Protein AF-A0A345ZL17-F1 (afdb_monomer)

Solvent-accessible surface area (backbone atoms only — not comparable to full-atom values): 11620 Å² total; per-residue (Å²): 133,81,60,70,70,57,52,54,48,24,26,52,38,23,36,53,15,40,52,52,26,30,44,26,15,42,58,48,10,25,41,49,34,26,49,74,65,81,28,48,84,75,40,81,51,83,78,49,74,39,49,78,53,89,52,51,64,31,40,45,16,22,49,51,20,12,45,52,48,17,53,52,28,47,53,41,53,76,67,66,56,90,55,85,40,43,46,46,27,21,39,42,10,30,20,24,40,16,30,38,30,34,45,10,49,74,70,69,40,67,46,58,23,46,50,30,67,73,40,60,80,90,43,28,64,56,46,28,53,47,29,36,52,51,11,54,52,44,34,56,47,40,35,58,64,38,31,85,70,54,76,59,69,67,43,43,44,40,10,52,50,39,30,41,50,49,52,50,52,56,44,55,76,68,71,56,56,72,65,58,45,47,49,43,43,45,50,58,38,55,29,32,48,54,63,70,47,18,68,57,50,59,50,36,75,74,65,80,56,81,66,64,66,54,56,52,46,49,52,48,46,50,54,46,56,68,61,60,73,76,120

Secondary structure (DSSP, 8-state):
---HHHHHHHHHHHHHHHHHHHIIIIIIIIHHHHHHTT--EEEE-SS-EEESS--HHHHTHHHHHHHHHHHHHHHHHHTT---THHHHHHHHHHHHHHHHHHHHHHHS-SHHHHHHHTS-HHHHHHHHHHHHHHHHHHHHHHHHHHGGG---HHHHHHHHHHHHHHHHHHHHHTT--HHHHHHHHIIIIIGGGHHHHHHHHHHHHHH----HHHHHHHHHHHHHHHHHTT-

Nearest PDB structures (foldseek):
  6u1s-assembly1_A  TM=3.073E-01  e=2.600E+00  synthetic construct
  8v2d-assembly1_y  TM=3.686E-01  e=5.380E+00  synthetic construct
  7b9s-assembly1_S  TM=2.173E-01  e=1.680E+00  Mycobacterium xenopi RIVM700367

Sequence (231 aa):
MLAPDRLARASAVGLCAFAIACVSHEAIGHGLACLASDGAIERLSAVVFQCSRTAWWIDLGGPLGSLACAVIALAMLRRGRSSPLIPFVFAFAALWFAGQLIYSALVDRDDFAFVADAMPPSMQIVVRCAQVIAGALVYRWALRVSAPWMPARRERLLAWATAGIAVAASTLLQGVDAAALRDAVLESSVTSVGLLLSSAARRDAFEGGAPTALYAAVGAALLIALGLGVA

Structure (mmCIF, N/CA/C/O backbone):
data_AF-A0A345ZL17-F1
#
_entry.id   AF-A0A345ZL17-F1
#
loop_
_atom_site.group_PDB
_atom_site.id
_atom_site.type_symbol
_atom_site.label_atom_id
_atom_site.label_alt_id
_atom_site.label_comp_id
_atom_site.label_asym_id
_atom_site.label_entity_id
_atom_site.label_seq_id
_atom_site.pdbx_PDB_ins_code
_atom_site.Cartn_x
_atom_site.Cartn_y
_atom_site.Cartn_z
_atom_site.occupancy
_atom_site.B_iso_or_equiv
_atom_site.auth_seq_id
_atom_site.auth_comp_id
_atom_site.auth_asym_id
_atom_site.auth_atom_id
_atom_site.pdbx_PDB_model_num
ATOM 1 N N . MET A 1 1 ? -7.522 2.930 31.181 1.00 55.97 1 MET A N 1
ATOM 2 C CA . MET A 1 1 ? -6.839 1.728 30.649 1.00 55.97 1 MET A CA 1
ATOM 3 C C . MET A 1 1 ? -7.789 1.080 29.646 1.00 55.97 1 MET A C 1
ATOM 5 O O . MET A 1 1 ? -8.962 0.978 29.978 1.00 55.97 1 MET A O 1
ATOM 9 N N . LEU A 1 2 ? -7.370 0.771 28.412 1.00 61.09 2 LEU A N 1
ATOM 10 C CA . LEU A 1 2 ? -8.245 0.046 27.471 1.00 61.09 2 LEU A CA 1
ATOM 11 C C . LEU A 1 2 ? -8.311 -1.423 27.906 1.00 61.09 2 LEU A C 1
ATOM 13 O O . LEU A 1 2 ? -7.298 -1.955 28.355 1.00 61.09 2 LEU A O 1
ATOM 17 N N . ALA A 1 3 ? -9.479 -2.054 27.786 1.00 77.19 3 ALA A N 1
ATOM 18 C CA . ALA A 1 3 ? -9.626 -3.477 28.078 1.00 77.19 3 ALA A CA 1
ATOM 19 C C . ALA A 1 3 ? -8.709 -4.300 27.138 1.00 77.19 3 ALA A C 1
ATOM 21 O O . ALA A 1 3 ? -8.674 -3.986 25.940 1.00 77.19 3 ALA A O 1
ATOM 22 N N . PRO A 1 4 ? -7.953 -5.298 27.637 1.00 76.56 4 PRO A N 1
ATOM 23 C CA . PRO A 1 4 ? -7.003 -6.096 26.843 1.00 76.56 4 PRO A CA 1
ATOM 24 C C . PRO A 1 4 ? -7.593 -6.657 25.538 1.00 76.56 4 PRO A C 1
ATOM 26 O O . PRO A 1 4 ? -6.970 -6.631 24.478 1.00 76.56 4 PRO A O 1
ATOM 29 N N . ASP A 1 5 ? -8.851 -7.063 25.600 1.00 87.62 5 ASP A N 1
ATOM 30 C CA . ASP A 1 5 ? -9.697 -7.580 24.530 1.00 87.62 5 ASP A CA 1
ATOM 31 C C . ASP A 1 5 ? -9.923 -6.581 23.378 1.00 87.62 5 ASP A C 1
ATOM 33 O O . ASP A 1 5 ? -10.030 -6.990 22.218 1.00 87.62 5 ASP A O 1
ATOM 37 N N . ARG A 1 6 ? -9.906 -5.265 23.637 1.00 87.44 6 ARG A N 1
ATOM 38 C CA . ARG A 1 6 ? -9.948 -4.250 22.565 1.00 87.44 6 ARG A CA 1
ATOM 39 C C . ARG A 1 6 ? -8.624 -4.140 21.818 1.00 87.44 6 ARG A C 1
ATOM 41 O O . ARG A 1 6 ? -8.633 -3.931 20.607 1.00 87.44 6 ARG A O 1
ATOM 48 N N . LEU A 1 7 ? -7.503 -4.273 22.527 1.00 88.31 7 LEU A N 1
ATOM 49 C CA . LEU A 1 7 ? -6.166 -4.174 21.938 1.00 88.31 7 LEU A CA 1
ATOM 50 C C . LEU A 1 7 ? -5.882 -5.392 21.058 1.00 88.31 7 LEU A C 1
ATOM 52 O O . LEU A 1 7 ? -5.524 -5.228 19.895 1.00 88.31 7 LEU A O 1
ATOM 56 N N . ALA A 1 8 ? -6.157 -6.595 21.572 1.00 91.12 8 ALA A N 1
ATOM 57 C CA . ALA A 1 8 ? -6.040 -7.836 20.809 1.00 91.12 8 ALA A CA 1
ATOM 58 C C . ALA A 1 8 ? -6.915 -7.810 19.545 1.00 91.12 8 ALA A C 1
ATOM 60 O O . ALA A 1 8 ? -6.460 -8.169 18.460 1.00 91.12 8 ALA A O 1
ATOM 61 N N . ARG A 1 9 ? -8.152 -7.303 19.657 1.00 93.81 9 ARG A N 1
ATOM 62 C CA . ARG A 1 9 ? -9.043 -7.131 18.504 1.00 93.81 9 ARG A CA 1
ATOM 63 C C . ARG A 1 9 ? -8.473 -6.164 17.468 1.00 93.81 9 ARG A C 1
ATOM 65 O O . ARG A 1 9 ? -8.551 -6.463 16.283 1.00 93.81 9 ARG A O 1
ATOM 72 N N . ALA A 1 10 ? -7.922 -5.025 17.884 1.00 94.06 10 ALA A N 1
ATOM 73 C CA . ALA A 1 10 ? -7.335 -4.052 16.962 1.00 94.06 10 ALA A CA 1
ATOM 74 C C . ALA A 1 10 ? -6.134 -4.636 16.203 1.00 94.06 10 ALA A C 1
ATOM 76 O O . ALA A 1 10 ? -6.053 -4.478 14.987 1.00 94.06 10 ALA A O 1
ATOM 77 N N . SER A 1 11 ? -5.254 -5.362 16.897 1.00 94.38 11 SER A N 1
ATOM 78 C CA . SER A 1 11 ? -4.136 -6.079 16.277 1.00 94.38 11 SER A CA 1
ATOM 79 C C . SER A 1 11 ? -4.611 -7.136 15.281 1.00 94.38 11 SER A C 1
ATOM 81 O O . SER A 1 11 ? -4.157 -7.135 14.141 1.00 94.38 11 SER A O 1
ATOM 83 N N . ALA A 1 12 ? -5.570 -7.987 15.665 1.00 95.38 12 ALA A N 1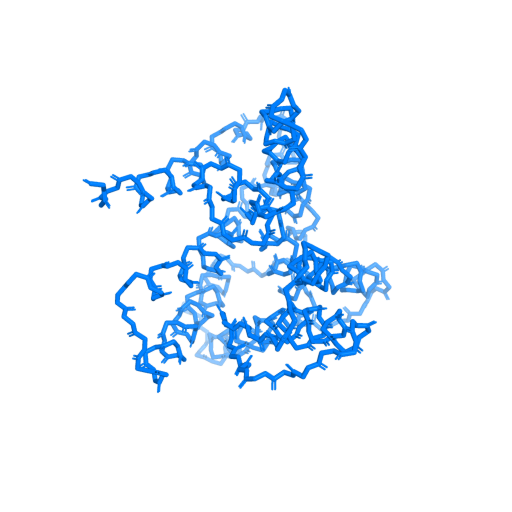
ATOM 84 C CA . ALA A 1 12 ? -6.113 -9.020 14.782 1.00 95.38 12 ALA A CA 1
ATOM 85 C C . ALA A 1 12 ? -6.791 -8.420 13.541 1.00 95.38 12 ALA A C 1
ATOM 87 O O . ALA A 1 12 ? -6.560 -8.867 12.422 1.00 95.38 12 ALA A O 1
ATOM 88 N N . VAL A 1 13 ? -7.593 -7.367 13.722 1.00 96.19 13 VAL A N 1
ATOM 89 C CA . VAL A 1 13 ? -8.241 -6.657 12.614 1.00 96.19 13 VAL A CA 1
ATOM 90 C C . VAL A 1 13 ? -7.209 -6.008 11.692 1.00 96.19 13 VAL A C 1
ATOM 92 O O . VAL A 1 13 ? -7.354 -6.107 10.478 1.00 96.19 13 VAL A O 1
ATOM 95 N N . GLY A 1 14 ? -6.174 -5.372 12.248 1.00 95.19 14 GLY A N 1
ATOM 96 C CA . GLY A 1 14 ? -5.088 -4.779 11.471 1.00 95.19 14 GLY A CA 1
ATOM 97 C C . GLY A 1 14 ? -4.342 -5.813 10.636 1.00 95.19 14 GLY A C 1
ATOM 98 O O . GLY A 1 14 ? -4.183 -5.616 9.436 1.00 95.19 14 GLY A O 1
ATOM 99 N N . LEU A 1 15 ? -3.976 -6.941 11.251 1.00 95.81 15 LEU A N 1
ATOM 100 C CA . LEU A 1 15 ? -3.321 -8.058 10.575 1.00 95.81 15 LEU A CA 1
ATOM 101 C C . LEU A 1 15 ? -4.178 -8.613 9.433 1.00 95.81 15 LEU A C 1
ATOM 103 O O . LEU A 1 15 ? -3.699 -8.724 8.310 1.00 95.81 15 LEU A O 1
ATOM 107 N N . CYS A 1 16 ? -5.453 -8.917 9.694 1.00 97.25 16 CYS A N 1
ATOM 108 C CA . CYS A 1 16 ? -6.357 -9.430 8.665 1.00 97.25 16 CYS A CA 1
ATOM 109 C C . CYS A 1 16 ? -6.570 -8.418 7.533 1.00 97.25 16 CYS A C 1
ATOM 111 O O . CYS A 1 16 ? -6.595 -8.798 6.367 1.00 97.25 16 CYS A O 1
ATOM 113 N N . ALA A 1 17 ? -6.729 -7.133 7.860 1.00 97.19 17 ALA A N 1
ATOM 114 C CA . ALA A 1 17 ? -6.923 -6.093 6.858 1.00 97.19 17 ALA A CA 1
ATOM 115 C C . ALA A 1 17 ? -5.700 -5.938 5.953 1.00 97.19 17 ALA A C 1
ATOM 117 O O . ALA A 1 17 ? -5.847 -5.828 4.738 1.00 97.19 17 ALA A O 1
ATOM 118 N N . PHE A 1 18 ? -4.509 -5.958 6.549 1.00 95.12 18 PHE A N 1
ATOM 119 C CA . PHE A 1 18 ? -3.256 -5.901 5.817 1.00 95.12 18 PHE A CA 1
ATOM 120 C C . PHE A 1 18 ? -3.042 -7.151 4.957 1.00 95.12 18 PHE A C 1
ATOM 122 O O . PHE A 1 18 ? -2.748 -7.024 3.777 1.00 95.12 18 PHE A O 1
ATOM 129 N N . ALA A 1 19 ? -3.302 -8.349 5.492 1.00 95.75 19 ALA A N 1
ATOM 130 C CA . ALA A 1 19 ? -3.226 -9.590 4.723 1.00 95.75 19 ALA A CA 1
ATOM 131 C C . ALA A 1 19 ? -4.170 -9.580 3.508 1.00 95.75 19 ALA A C 1
ATOM 133 O O . ALA A 1 19 ? -3.781 -10.006 2.426 1.00 95.75 19 ALA A O 1
ATOM 134 N N . ILE A 1 20 ? -5.391 -9.049 3.654 1.00 97.56 20 ILE A N 1
ATOM 135 C CA . ILE A 1 20 ? -6.318 -8.864 2.526 1.00 97.56 20 ILE A CA 1
ATOM 136 C C . ILE A 1 20 ? -5.736 -7.894 1.492 1.00 97.56 20 ILE A C 1
ATOM 138 O O . ILE A 1 20 ? -5.855 -8.156 0.296 1.00 97.56 20 ILE A O 1
ATOM 142 N N . ALA A 1 21 ? -5.112 -6.795 1.926 1.00 96.25 21 ALA A N 1
ATOM 143 C CA . ALA A 1 21 ? -4.454 -5.855 1.021 1.00 96.25 21 ALA A CA 1
ATOM 144 C C . ALA A 1 21 ? -3.287 -6.521 0.267 1.00 96.25 21 ALA A C 1
ATOM 146 O O . ALA A 1 21 ? -3.284 -6.468 -0.958 1.00 96.25 21 ALA A O 1
ATOM 147 N N . CYS A 1 22 ? -2.392 -7.242 0.957 1.00 94.88 22 CYS A N 1
ATOM 148 C CA . CYS A 1 22 ? -1.310 -8.020 0.335 1.00 94.88 22 CYS A CA 1
ATOM 149 C C . CYS A 1 22 ? -1.844 -9.038 -0.674 1.00 94.88 22 CYS A C 1
ATOM 151 O O . CYS A 1 22 ? -1.387 -9.076 -1.805 1.00 94.88 22 CYS A O 1
ATOM 153 N N . VAL A 1 23 ? -2.844 -9.845 -0.303 1.00 96.44 23 VAL A N 1
ATOM 154 C CA . VAL A 1 23 ? -3.446 -10.825 -1.224 1.00 96.44 23 VAL A CA 1
ATOM 155 C C . VAL A 1 23 ? -4.046 -10.128 -2.443 1.00 96.44 23 VAL A C 1
ATOM 157 O O . VAL A 1 23 ? -3.925 -10.629 -3.557 1.00 96.44 23 VAL A O 1
ATOM 160 N N . SER A 1 24 ? -4.676 -8.969 -2.251 1.00 98.06 24 SER A N 1
ATOM 161 C CA . SER A 1 24 ? -5.246 -8.197 -3.357 1.00 98.06 24 SER A CA 1
ATOM 162 C C . SER A 1 24 ? -4.171 -7.660 -4.300 1.00 98.06 24 SER A C 1
ATOM 164 O O . SER A 1 24 ? -4.391 -7.653 -5.505 1.00 98.06 24 SER A O 1
ATOM 166 N N . HIS A 1 25 ? -3.031 -7.238 -3.760 1.00 96.88 25 HIS A N 1
ATOM 167 C CA . HIS A 1 25 ? -1.897 -6.718 -4.514 1.00 96.88 25 HIS A CA 1
ATOM 168 C C . HIS A 1 25 ? -1.122 -7.851 -5.206 1.00 96.88 25 HIS A C 1
ATOM 170 O O . HIS A 1 25 ? -1.169 -8.011 -6.421 1.00 96.88 25 HIS A O 1
ATOM 176 N N . GLU A 1 26 ? -0.514 -8.723 -4.414 1.00 95.62 26 GLU A N 1
ATOM 177 C CA . GLU A 1 26 ? 0.421 -9.753 -4.858 1.00 95.62 26 GLU A CA 1
ATOM 178 C C . GLU A 1 26 ? -0.289 -10.881 -5.613 1.00 95.62 26 GLU A C 1
ATOM 180 O O . GLU A 1 26 ? -0.032 -11.160 -6.785 1.00 95.62 26 GLU A O 1
ATOM 185 N N . ALA A 1 27 ? -1.231 -11.544 -4.941 1.00 95.88 27 ALA A N 1
ATOM 186 C CA . ALA A 1 27 ? -1.822 -12.775 -5.454 1.00 95.88 27 ALA A CA 1
ATOM 187 C C . ALA A 1 27 ? -2.901 -12.510 -6.509 1.00 95.88 27 ALA A C 1
ATOM 189 O O . ALA A 1 27 ? -2.992 -13.236 -7.495 1.00 95.88 27 ALA A O 1
ATOM 190 N N . ILE A 1 28 ? -3.741 -11.494 -6.299 1.00 97.75 28 ILE A N 1
ATOM 191 C CA . ILE A 1 28 ? -4.820 -11.155 -7.230 1.00 97.75 28 ILE A CA 1
ATOM 192 C C . ILE A 1 28 ? -4.300 -10.207 -8.307 1.00 97.75 28 ILE A C 1
ATOM 194 O O . ILE A 1 28 ? -4.467 -10.501 -9.482 1.00 97.75 28 ILE A O 1
ATOM 198 N N . GLY A 1 29 ? -3.673 -9.092 -7.936 1.00 97.94 29 GLY A N 1
ATOM 199 C CA . GLY A 1 29 ? -3.190 -8.090 -8.879 1.00 97.94 29 GLY A CA 1
ATOM 200 C C . GLY A 1 29 ? -2.131 -8.641 -9.830 1.00 97.94 29 GLY A C 1
ATOM 201 O O . GLY A 1 29 ? -2.420 -8.899 -11.003 1.00 97.94 29 GLY A O 1
ATOM 202 N N . HIS A 1 30 ? -0.914 -8.856 -9.327 1.00 97.44 30 HIS A N 1
ATOM 203 C CA . HIS A 1 30 ? 0.164 -9.398 -10.154 1.00 97.44 30 HIS A CA 1
ATOM 204 C C . HIS A 1 30 ? -0.126 -10.821 -10.627 1.00 97.44 30 HIS A C 1
ATOM 206 O O . HIS A 1 30 ? 0.110 -11.139 -11.791 1.00 97.44 30 HIS A O 1
ATOM 212 N N . GLY A 1 31 ? -0.677 -11.675 -9.757 1.00 97.62 31 GLY A N 1
ATOM 213 C CA . GLY A 1 31 ? -0.986 -13.062 -10.107 1.00 97.62 31 GLY A CA 1
ATOM 214 C C . GLY A 1 31 ? -1.939 -13.188 -11.294 1.00 97.62 31 GLY A C 1
ATOM 215 O O . GLY A 1 31 ? -1.633 -13.921 -12.235 1.00 97.62 31 GLY A O 1
ATOM 216 N N . LEU A 1 32 ? -3.052 -12.441 -11.321 1.00 98.00 32 LEU A N 1
ATOM 217 C CA . LEU A 1 32 ? -3.950 -12.466 -12.481 1.00 98.00 32 LEU A CA 1
ATOM 218 C C . LEU A 1 32 ? -3.297 -11.860 -13.724 1.00 98.00 32 LEU A C 1
ATOM 220 O O . LEU A 1 32 ? -3.521 -12.370 -14.819 1.00 98.00 32 LEU A O 1
ATOM 224 N N . ALA A 1 33 ? -2.481 -10.814 -13.576 1.00 97.94 33 ALA A N 1
ATOM 225 C CA . ALA A 1 33 ? -1.795 -10.207 -14.710 1.00 97.94 33 ALA A CA 1
ATOM 226 C C . ALA A 1 33 ? -0.744 -11.153 -15.329 1.00 97.94 33 ALA A C 1
ATOM 228 O O . ALA A 1 33 ? -0.706 -11.343 -16.544 1.00 97.94 33 ALA A O 1
ATOM 229 N N . CYS A 1 34 ? 0.049 -11.830 -14.499 1.00 98.31 34 CYS A N 1
ATOM 230 C CA . CYS A 1 34 ? 0.994 -12.861 -14.924 1.00 98.31 34 CYS A CA 1
ATOM 231 C C . CYS A 1 34 ? 0.291 -14.010 -15.659 1.00 98.31 34 CYS A C 1
ATOM 233 O O . CYS A 1 34 ? 0.696 -14.373 -16.762 1.00 98.31 34 CYS A O 1
ATOM 235 N N . LEU A 1 35 ? -0.803 -14.541 -15.101 1.00 98.06 35 LEU 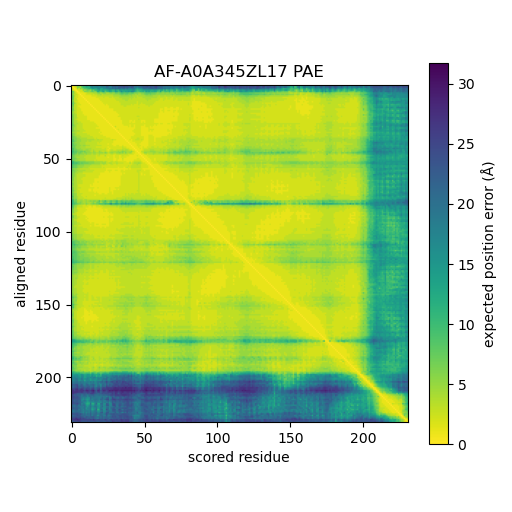A N 1
ATOM 236 C CA . LEU A 1 35 ? -1.570 -15.617 -15.740 1.00 98.06 35 LEU A CA 1
ATOM 237 C C . LEU A 1 35 ? -2.209 -15.164 -17.060 1.00 98.06 35 LEU A C 1
ATOM 239 O O . LEU A 1 35 ? -2.208 -15.915 -18.030 1.00 98.06 35 LEU A O 1
ATOM 243 N N . ALA A 1 36 ? -2.698 -13.923 -17.130 1.00 97.88 36 ALA A N 1
ATOM 244 C CA . ALA A 1 36 ? -3.207 -13.333 -18.368 1.00 97.88 36 ALA A CA 1
ATOM 245 C C . ALA A 1 36 ? -2.110 -13.094 -19.426 1.00 97.88 36 ALA A C 1
ATOM 247 O O . ALA A 1 36 ? -2.431 -12.859 -20.588 1.00 97.88 36 ALA A O 1
ATOM 248 N N . SER A 1 37 ? -0.833 -13.141 -19.031 1.00 97.25 37 SER A N 1
ATOM 249 C CA . SER A 1 37 ? 0.340 -13.027 -19.913 1.00 97.25 37 SER A CA 1
ATOM 250 C C . SER A 1 37 ? 0.863 -14.382 -20.401 1.00 97.25 37 SER A C 1
ATOM 252 O O . SER A 1 37 ? 1.986 -14.446 -20.907 1.00 97.25 37 SER A O 1
ATOM 254 N N . ASP A 1 38 ? 0.131 -15.474 -20.151 1.00 97.81 38 ASP A N 1
ATOM 255 C CA . ASP A 1 38 ? 0.628 -16.849 -20.290 1.00 97.81 38 ASP A CA 1
ATOM 256 C C . ASP A 1 38 ? 1.934 -17.088 -19.497 1.00 97.81 38 ASP A C 1
ATOM 258 O O . ASP A 1 38 ? 2.840 -17.812 -19.926 1.00 97.81 38 ASP A O 1
ATOM 262 N N . GLY A 1 39 ? 2.067 -16.417 -18.349 1.00 97.56 39 GLY A N 1
ATOM 263 C CA . GLY A 1 39 ? 3.156 -16.599 -17.396 1.00 97.56 39 GLY A CA 1
ATOM 264 C C . GLY A 1 39 ? 2.814 -17.603 -16.295 1.00 97.56 39 GLY A C 1
ATOM 265 O O . GLY A 1 39 ? 1.656 -17.956 -16.074 1.00 97.56 39 GLY A O 1
ATOM 266 N N . ALA A 1 40 ? 3.840 -18.046 -15.574 1.00 97.88 40 ALA A N 1
ATOM 267 C CA . ALA A 1 40 ? 3.719 -18.857 -14.370 1.00 97.88 40 ALA A CA 1
ATOM 268 C C . ALA A 1 40 ? 4.188 -18.055 -13.149 1.00 97.88 40 ALA A C 1
ATOM 270 O O . ALA A 1 40 ? 5.189 -17.343 -13.218 1.00 97.88 40 ALA A O 1
ATOM 271 N N . ILE A 1 41 ? 3.470 -18.184 -12.031 1.00 97.56 41 ILE A N 1
ATOM 272 C CA . ILE A 1 41 ? 3.873 -17.588 -10.752 1.00 97.56 41 ILE A CA 1
ATOM 273 C C . ILE A 1 41 ? 5.012 -18.438 -10.184 1.00 97.56 41 ILE A C 1
ATOM 275 O O . ILE A 1 41 ? 4.794 -19.575 -9.767 1.00 97.56 41 ILE A O 1
ATOM 279 N N . GLU A 1 42 ? 6.222 -17.891 -10.178 1.00 96.38 42 GLU A N 1
ATOM 280 C CA . GLU A 1 42 ? 7.430 -18.567 -9.690 1.00 96.38 42 GLU A CA 1
ATOM 281 C C . GLU A 1 42 ? 7.643 -18.320 -8.197 1.00 96.38 42 GLU A C 1
ATOM 283 O O . GLU A 1 42 ? 8.102 -19.198 -7.463 1.00 96.38 42 GLU A O 1
ATOM 288 N N . ARG A 1 43 ? 7.262 -17.127 -7.728 1.00 92.69 43 ARG A N 1
ATOM 289 C CA . ARG A 1 43 ? 7.351 -16.742 -6.323 1.00 92.69 43 ARG A CA 1
ATOM 290 C C . ARG A 1 43 ? 6.171 -15.866 -5.937 1.00 92.69 43 ARG A C 1
ATOM 292 O O . ARG A 1 43 ? 5.820 -14.938 -6.657 1.00 92.69 43 ARG A O 1
ATOM 299 N N . LEU A 1 44 ? 5.601 -16.149 -4.769 1.00 91.94 44 LEU A N 1
ATOM 300 C CA . LEU A 1 44 ? 4.537 -15.356 -4.167 1.00 91.94 44 LEU A CA 1
ATOM 301 C C . LEU A 1 44 ? 4.791 -15.214 -2.667 1.00 91.94 44 LEU A C 1
ATOM 303 O O . LEU A 1 44 ? 4.986 -16.200 -1.953 1.00 91.94 44 LEU A O 1
ATOM 307 N N . SER A 1 45 ? 4.779 -13.978 -2.187 1.00 87.00 45 SER A N 1
ATOM 308 C CA . SER A 1 45 ? 4.912 -13.638 -0.775 1.00 87.00 45 SER A CA 1
ATOM 309 C C . SER A 1 45 ? 4.030 -12.445 -0.415 1.00 87.00 45 SER A C 1
ATOM 311 O O . SER A 1 45 ? 3.170 -12.058 -1.196 1.00 87.00 45 SER A O 1
ATOM 313 N N . ALA A 1 46 ? 4.221 -11.877 0.776 1.00 81.75 46 ALA A N 1
ATOM 314 C CA . ALA A 1 46 ? 3.514 -10.669 1.181 1.00 81.75 46 ALA A CA 1
ATOM 315 C C . ALA A 1 46 ? 4.000 -9.388 0.471 1.00 81.75 46 ALA A C 1
ATOM 317 O O . ALA A 1 46 ? 3.282 -8.394 0.555 1.00 81.75 46 ALA A O 1
ATOM 318 N N . VAL A 1 47 ? 5.204 -9.407 -0.126 1.00 78.31 47 VAL A N 1
ATOM 319 C CA . VAL A 1 47 ? 5.927 -8.223 -0.663 1.00 78.31 47 VAL A CA 1
ATOM 320 C C . VAL A 1 47 ? 6.857 -8.539 -1.846 1.00 78.31 47 VAL A C 1
ATOM 322 O O . VAL A 1 47 ? 7.747 -7.773 -2.183 1.00 78.31 47 VAL A O 1
ATOM 325 N N . VAL A 1 48 ? 6.771 -9.747 -2.393 1.00 84.81 48 VAL A N 1
ATOM 326 C CA . VAL A 1 48 ? 7.620 -10.223 -3.492 1.00 84.81 48 VAL A CA 1
ATOM 327 C C . VAL A 1 48 ? 6.757 -11.115 -4.348 1.00 84.81 48 VAL A C 1
ATOM 329 O O . VAL A 1 48 ? 6.309 -12.175 -3.885 1.00 84.81 48 VAL A O 1
ATOM 332 N N . PHE A 1 49 ? 6.632 -10.716 -5.600 1.00 92.69 49 PHE A N 1
ATOM 333 C CA . PHE A 1 49 ? 6.031 -11.484 -6.665 1.00 92.69 49 PHE A CA 1
ATOM 334 C C . PHE A 1 49 ? 7.051 -11.700 -7.780 1.00 92.69 49 PHE A C 1
ATOM 336 O O . PHE A 1 49 ? 7.801 -10.795 -8.138 1.00 92.69 49 PHE A O 1
ATOM 343 N N . GLN A 1 50 ? 7.107 -12.915 -8.325 1.00 94.12 50 GLN A N 1
ATOM 344 C CA . GLN A 1 50 ? 7.908 -13.215 -9.512 1.00 94.12 50 GLN A CA 1
ATOM 345 C C . GLN A 1 50 ? 7.073 -14.011 -10.507 1.00 94.12 50 GLN A C 1
ATOM 347 O O . GLN A 1 50 ? 6.478 -15.036 -10.161 1.00 94.12 50 GLN A O 1
ATOM 352 N N . CYS A 1 51 ? 7.062 -13.531 -11.747 1.00 96.94 51 CYS A N 1
ATOM 353 C CA . CYS A 1 51 ? 6.432 -14.179 -12.886 1.00 96.94 51 CYS A CA 1
ATOM 354 C C . CYS A 1 51 ? 7.505 -14.658 -13.863 1.00 96.94 51 CYS A C 1
ATOM 356 O O . CYS A 1 51 ? 8.483 -13.953 -14.106 1.00 96.94 51 CYS A O 1
ATOM 358 N N . SER A 1 52 ? 7.268 -15.794 -14.516 1.00 97.62 52 SER A N 1
ATOM 359 C CA . SER A 1 52 ? 8.130 -16.314 -15.588 1.00 97.62 52 SER A CA 1
ATOM 360 C C . SER A 1 52 ? 8.160 -15.427 -16.848 1.00 97.62 52 SER A C 1
ATOM 362 O O . SER A 1 52 ? 8.866 -15.716 -17.817 1.00 97.62 52 SER A O 1
ATOM 364 N N . ARG A 1 53 ? 7.328 -14.380 -16.887 1.00 95.25 53 ARG A N 1
ATOM 365 C CA . ARG A 1 53 ? 7.235 -13.373 -17.945 1.00 95.25 53 ARG A CA 1
ATOM 366 C C . ARG A 1 53 ? 7.441 -11.993 -17.342 1.00 95.25 53 ARG A C 1
ATOM 368 O O . ARG A 1 53 ? 6.968 -11.718 -16.245 1.00 95.25 53 ARG A O 1
ATOM 375 N N . THR A 1 54 ? 8.082 -11.118 -18.105 1.00 92.12 54 THR A N 1
ATOM 376 C CA . THR A 1 54 ? 8.270 -9.715 -17.742 1.00 92.12 54 THR A CA 1
ATOM 377 C C . THR A 1 54 ? 7.457 -8.832 -18.677 1.00 92.12 54 THR A C 1
ATOM 379 O O . THR A 1 54 ? 7.561 -8.926 -19.902 1.00 92.12 54 THR A O 1
ATOM 382 N N . ALA A 1 55 ? 6.613 -7.983 -18.101 1.00 92.12 55 ALA A N 1
ATOM 383 C CA . ALA A 1 55 ? 5.903 -6.942 -18.823 1.00 92.12 55 ALA A CA 1
ATOM 384 C C . ALA A 1 55 ? 5.432 -5.875 -17.833 1.00 92.12 55 ALA A C 1
ATOM 386 O O . ALA A 1 55 ? 4.872 -6.216 -16.797 1.00 92.12 55 ALA A O 1
ATOM 387 N N . TRP A 1 56 ? 5.562 -4.600 -18.204 1.00 92.25 56 TRP A N 1
ATOM 388 C CA . TRP A 1 56 ? 5.202 -3.453 -17.353 1.00 92.25 56 TRP A CA 1
ATOM 389 C C . TRP A 1 56 ? 3.756 -3.490 -16.830 1.00 92.25 56 TRP A C 1
ATOM 391 O O . TRP A 1 56 ? 3.424 -2.879 -15.818 1.00 92.25 56 TRP A O 1
ATOM 401 N N . TRP A 1 57 ? 2.856 -4.180 -17.534 1.00 94.50 57 TRP A N 1
ATOM 402 C CA . TRP A 1 57 ? 1.461 -4.307 -17.126 1.00 94.50 57 TRP A CA 1
ATOM 403 C C . TRP A 1 57 ? 1.234 -5.428 -16.098 1.00 94.50 57 TRP A C 1
ATOM 405 O O . TRP A 1 57 ? 0.231 -5.380 -15.387 1.00 94.50 57 TRP A O 1
ATOM 415 N N . ILE A 1 58 ? 2.153 -6.400 -15.988 1.00 96.06 58 ILE A N 1
ATOM 416 C CA . ILE A 1 58 ? 2.192 -7.359 -14.872 1.00 96.06 58 ILE A CA 1
ATOM 417 C C . ILE A 1 58 ? 2.532 -6.606 -13.591 1.00 96.06 58 ILE A C 1
ATOM 419 O O . ILE A 1 58 ? 1.836 -6.781 -12.592 1.00 96.06 58 ILE A O 1
ATOM 423 N N . ASP A 1 59 ? 3.521 -5.712 -13.654 1.00 94.31 59 ASP A N 1
ATOM 424 C CA . ASP A 1 59 ? 3.913 -4.844 -12.538 1.00 94.31 59 ASP A CA 1
ATOM 425 C C . ASP A 1 59 ? 2.752 -3.911 -12.153 1.00 94.31 59 ASP A C 1
ATOM 427 O O . ASP A 1 59 ? 2.382 -3.791 -10.993 1.00 94.31 59 ASP A O 1
ATOM 431 N N . LEU A 1 60 ? 2.027 -3.360 -13.132 1.00 95.44 60 LEU A N 1
ATOM 432 C CA . LEU A 1 60 ? 0.810 -2.582 -12.861 1.00 95.44 60 LEU A CA 1
ATOM 433 C C . LEU A 1 60 ? -0.329 -3.406 -12.214 1.00 95.44 60 LEU A C 1
ATOM 435 O O . LEU A 1 60 ? -1.252 -2.834 -11.623 1.00 95.44 60 LEU A O 1
ATOM 439 N N . GLY A 1 61 ? -0.282 -4.737 -12.307 1.00 97.00 61 GLY A N 1
ATOM 440 C CA . GLY A 1 61 ? -1.276 -5.638 -11.733 1.00 97.00 61 GLY A CA 1
ATOM 441 C C . GLY A 1 61 ? -1.451 -5.437 -10.229 1.00 97.00 61 GLY A C 1
ATOM 442 O O . GLY A 1 61 ? -2.587 -5.282 -9.768 1.00 97.00 61 GLY A O 1
ATOM 443 N N . GLY A 1 62 ? -0.353 -5.374 -9.473 1.00 96.19 62 GLY A N 1
ATOM 444 C CA . GLY A 1 62 ? -0.363 -5.190 -8.022 1.00 96.19 62 GLY A CA 1
ATOM 445 C C . GLY A 1 62 ? -1.123 -3.940 -7.582 1.00 96.19 62 GLY A C 1
ATOM 446 O O . GLY A 1 62 ? -2.137 -4.041 -6.869 1.00 96.19 62 GLY A O 1
ATOM 447 N N . PRO A 1 63 ? -0.725 -2.743 -8.043 1.00 95.81 63 PRO A N 1
ATOM 448 C CA . PRO A 1 63 ? -1.392 -1.504 -7.684 1.00 95.81 63 PRO A CA 1
ATOM 449 C C . PRO A 1 63 ? -2.872 -1.487 -8.077 1.00 95.81 63 PRO A C 1
ATOM 451 O O . PRO A 1 63 ? -3.713 -1.006 -7.310 1.00 95.81 63 PRO A O 1
ATOM 454 N N . LEU A 1 64 ? -3.229 -2.047 -9.239 1.00 97.19 64 LEU A N 1
ATOM 455 C CA . LEU A 1 64 ? -4.629 -2.158 -9.659 1.00 97.19 64 LEU A CA 1
ATOM 456 C C . LEU A 1 64 ? -5.434 -3.098 -8.753 1.00 97.19 64 LEU A C 1
ATOM 458 O O . LEU A 1 64 ? -6.590 -2.795 -8.442 1.00 97.19 64 LEU A O 1
ATOM 462 N N . GLY A 1 65 ? -4.829 -4.186 -8.274 1.00 98.06 65 GLY A N 1
ATOM 463 C CA . GLY A 1 65 ? -5.415 -5.076 -7.273 1.00 98.06 65 GLY A CA 1
ATOM 464 C C . GLY A 1 65 ? -5.706 -4.359 -5.950 1.00 98.06 65 GLY A C 1
ATOM 465 O O . GLY A 1 65 ? -6.825 -4.433 -5.425 1.00 98.06 65 GLY A O 1
ATOM 466 N N . SER A 1 66 ? -4.749 -3.568 -5.456 1.00 97.19 66 SER A N 1
ATOM 467 C CA . SER A 1 66 ? -4.936 -2.699 -4.283 1.00 97.19 66 SER A CA 1
ATOM 468 C C . SER A 1 66 ? -6.052 -1.671 -4.496 1.00 97.19 66 SER A C 1
ATOM 470 O O . SER A 1 66 ? -6.935 -1.518 -3.646 1.00 97.19 66 SER A O 1
ATOM 472 N N . LEU A 1 67 ? -6.079 -0.996 -5.648 1.00 98.00 67 LEU A N 1
ATOM 473 C CA . LEU A 1 67 ? -7.116 -0.016 -5.968 1.00 98.00 67 LEU A CA 1
ATOM 474 C C . LEU A 1 67 ? -8.512 -0.657 -6.028 1.00 98.00 67 LEU A C 1
ATOM 476 O O . LEU A 1 67 ? -9.463 -0.119 -5.454 1.00 98.00 67 LEU A O 1
ATOM 480 N N . ALA A 1 68 ? -8.645 -1.820 -6.669 1.00 98.44 68 ALA A N 1
ATOM 481 C CA . ALA A 1 68 ? -9.902 -2.560 -6.731 1.00 98.44 68 ALA A CA 1
ATOM 482 C C . ALA A 1 68 ? -10.391 -2.955 -5.328 1.00 98.44 68 ALA A C 1
ATOM 484 O O . ALA A 1 68 ? -11.560 -2.739 -4.991 1.00 98.44 68 ALA A O 1
ATOM 485 N N . CYS A 1 69 ? -9.488 -3.449 -4.476 1.00 98.56 69 CYS A N 1
ATOM 486 C CA . CYS A 1 69 ? -9.786 -3.780 -3.084 1.00 98.56 69 CYS A CA 1
ATOM 487 C C . CYS A 1 69 ? -10.280 -2.556 -2.294 1.00 98.56 69 CYS A C 1
ATOM 489 O O . CYS A 1 69 ? -11.313 -2.622 -1.618 1.00 98.56 69 CYS A O 1
ATOM 491 N N . ALA A 1 70 ? -9.620 -1.405 -2.452 1.00 98.31 70 ALA A N 1
ATOM 492 C CA . ALA A 1 70 ? -10.056 -0.152 -1.846 1.00 98.31 70 ALA A CA 1
ATOM 493 C C . ALA A 1 70 ? -11.459 0.266 -2.323 1.00 98.31 70 ALA A C 1
ATOM 495 O O . ALA A 1 70 ? -12.310 0.628 -1.507 1.00 98.31 70 ALA A O 1
ATOM 496 N N . VAL A 1 71 ? -11.748 0.182 -3.625 1.00 98.50 71 VAL A N 1
ATOM 497 C CA . VAL A 1 71 ? -13.072 0.523 -4.176 1.00 98.50 71 VAL A CA 1
ATOM 498 C C . VAL A 1 71 ? -14.162 -0.395 -3.616 1.00 98.50 71 VAL A C 1
ATOM 500 O O . VAL A 1 71 ? -15.221 0.092 -3.206 1.00 98.50 71 VAL A O 1
ATOM 503 N N . ILE A 1 72 ? -13.907 -1.704 -3.535 1.00 98.44 72 ILE A N 1
ATOM 504 C CA . ILE A 1 72 ? -14.846 -2.679 -2.963 1.00 98.44 72 ILE A CA 1
ATOM 505 C C . ILE A 1 72 ? -15.097 -2.373 -1.483 1.00 98.44 72 ILE A C 1
ATOM 507 O O . ILE A 1 72 ? -16.254 -2.260 -1.065 1.00 98.44 72 ILE A O 1
ATOM 511 N N . ALA A 1 73 ? -14.039 -2.169 -0.695 1.00 98.19 73 ALA A N 1
ATOM 512 C CA . ALA A 1 73 ? -14.159 -1.840 0.721 1.00 98.19 73 ALA A CA 1
ATOM 513 C C . ALA A 1 73 ? -14.936 -0.530 0.934 1.00 98.19 73 ALA A C 1
ATOM 515 O O . ALA A 1 73 ? -15.843 -0.472 1.768 1.00 98.19 73 ALA A O 1
ATOM 516 N N . LEU A 1 74 ? -14.678 0.501 0.125 1.00 97.62 74 LEU A N 1
ATOM 517 C CA . LEU A 1 74 ? -15.431 1.755 0.162 1.00 97.62 74 LEU A CA 1
ATOM 518 C C . LEU A 1 74 ? -16.914 1.553 -0.172 1.00 97.62 74 LEU A C 1
ATOM 520 O O . LEU A 1 74 ? -17.784 2.113 0.500 1.00 97.62 74 LEU A O 1
ATOM 524 N N . ALA A 1 75 ? -17.225 0.743 -1.186 1.00 98.00 75 ALA A N 1
ATOM 525 C CA . ALA A 1 75 ? -18.603 0.414 -1.532 1.00 98.00 75 ALA A CA 1
ATOM 526 C C . ALA A 1 75 ? -19.317 -0.302 -0.373 1.00 98.00 75 ALA A C 1
ATOM 528 O O . ALA A 1 75 ? -20.487 -0.025 -0.101 1.00 98.00 75 ALA A O 1
ATOM 529 N N . MET A 1 76 ? -18.620 -1.180 0.352 1.00 97.75 76 MET A N 1
ATOM 530 C CA . MET A 1 76 ? -19.161 -1.840 1.542 1.00 97.75 76 MET A CA 1
ATOM 531 C C . MET A 1 76 ? -19.404 -0.856 2.697 1.00 97.75 76 MET A C 1
ATOM 533 O O . MET A 1 76 ? -20.461 -0.929 3.328 1.00 97.75 76 MET A O 1
ATOM 537 N N . LEU A 1 77 ? -18.490 0.092 2.941 1.00 95.38 77 LEU A N 1
ATOM 538 C CA . LEU A 1 77 ? -18.668 1.147 3.952 1.00 95.38 77 LEU A CA 1
ATOM 539 C C . LEU A 1 77 ? -19.881 2.025 3.643 1.00 95.38 77 LEU A C 1
ATOM 541 O O . LEU A 1 77 ? -20.712 2.268 4.515 1.00 95.38 77 LEU A O 1
ATOM 545 N N . ARG A 1 78 ? -20.031 2.449 2.383 1.00 95.19 78 ARG A N 1
ATOM 546 C CA . ARG A 1 78 ? -21.167 3.271 1.932 1.00 95.19 78 ARG A CA 1
ATOM 547 C C . ARG A 1 78 ? -22.507 2.544 2.009 1.00 95.19 78 ARG A C 1
ATOM 549 O O . ARG A 1 78 ? -23.536 3.188 2.159 1.00 95.19 78 ARG A O 1
ATOM 556 N N . ARG A 1 79 ? -22.496 1.211 1.951 1.00 96.31 79 ARG A N 1
ATOM 557 C CA . ARG A 1 79 ? -23.677 0.358 2.163 1.00 96.31 79 ARG A CA 1
ATOM 558 C C . ARG A 1 79 ? -23.959 0.063 3.642 1.00 96.31 79 ARG A C 1
ATOM 560 O O . ARG A 1 79 ? -24.771 -0.809 3.932 1.00 96.31 79 ARG A O 1
ATOM 567 N N . GLY A 1 80 ? -23.280 0.739 4.572 1.00 91.88 80 GLY A N 1
ATOM 568 C CA . GLY A 1 80 ? -23.541 0.623 6.007 1.00 91.88 80 GLY A CA 1
ATOM 569 C C . GLY A 1 80 ? -23.127 -0.716 6.621 1.00 91.88 80 GLY A C 1
ATOM 570 O O . GLY A 1 80 ? -23.680 -1.114 7.644 1.00 91.88 80 GLY A O 1
ATOM 571 N N . ARG A 1 81 ? -22.179 -1.447 6.015 1.00 91.19 81 ARG A N 1
ATOM 572 C CA . ARG A 1 81 ? -21.700 -2.723 6.574 1.00 91.19 81 ARG A CA 1
ATOM 573 C C . ARG A 1 81 ? -20.968 -2.484 7.900 1.00 91.19 81 ARG A C 1
ATOM 575 O O . ARG A 1 81 ? -20.013 -1.718 7.960 1.00 91.19 81 ARG A O 1
ATOM 582 N N . SER A 1 82 ? -21.387 -3.185 8.952 1.00 81.81 82 SER A N 1
ATOM 583 C CA . SER A 1 82 ? -20.994 -2.945 10.350 1.00 81.81 82 SER A CA 1
ATOM 584 C C . SER A 1 82 ? -19.724 -3.681 10.810 1.00 81.81 82 SER A C 1
ATOM 586 O O . SER A 1 82 ? -19.588 -4.016 11.986 1.00 81.81 82 SER A O 1
ATOM 588 N N . SER A 1 83 ? -18.774 -3.949 9.911 1.00 94.12 83 SER A N 1
ATOM 589 C CA . SER A 1 83 ? -17.548 -4.672 10.274 1.00 94.12 83 SER A CA 1
ATOM 590 C C . SER A 1 83 ? -16.395 -3.71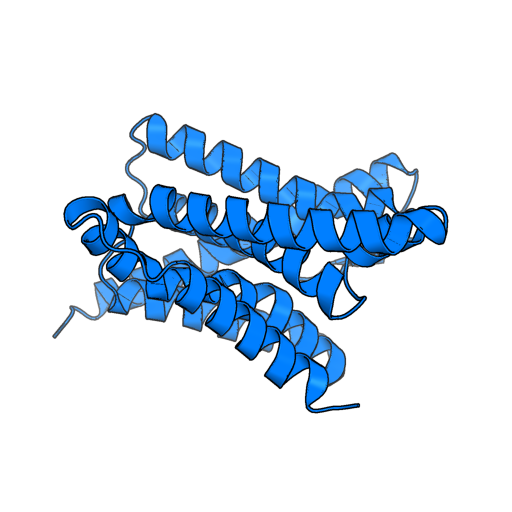4 10.599 1.00 94.12 83 SER A C 1
ATOM 592 O O . SER A 1 83 ? -16.093 -2.842 9.780 1.00 94.12 83 SER A O 1
ATOM 594 N N . PRO A 1 84 ? -15.680 -3.903 11.729 1.00 92.81 84 PRO A N 1
ATOM 595 C CA . PRO A 1 84 ? -14.495 -3.110 12.054 1.00 92.81 84 PRO A CA 1
ATOM 596 C C . PRO A 1 84 ? -13.322 -3.369 11.098 1.00 92.81 84 PRO A C 1
ATOM 598 O O . PRO A 1 84 ? -12.380 -2.590 11.092 1.00 92.81 84 PRO A O 1
ATOM 601 N N . LEU A 1 85 ? -13.373 -4.434 10.290 1.00 96.75 85 LEU A N 1
ATOM 602 C CA . LEU A 1 85 ? -12.333 -4.806 9.328 1.00 96.75 85 LEU A CA 1
ATOM 603 C C . LEU A 1 85 ? -12.307 -3.898 8.097 1.00 96.75 85 LEU A C 1
ATOM 605 O O . LEU A 1 85 ? -11.243 -3.500 7.632 1.00 96.75 85 LEU A O 1
ATOM 609 N N . ILE A 1 86 ? -13.485 -3.553 7.578 1.00 97.38 86 ILE A N 1
ATOM 610 C CA . ILE A 1 86 ? -13.633 -2.891 6.277 1.00 97.38 86 ILE A CA 1
ATOM 611 C C . ILE A 1 86 ? -12.934 -1.517 6.232 1.00 97.38 86 ILE A C 1
ATOM 613 O O . ILE A 1 86 ? -12.255 -1.251 5.240 1.00 97.38 86 ILE A O 1
ATOM 617 N N . PRO A 1 87 ? -13.017 -0.651 7.268 1.00 95.94 87 PRO A N 1
ATOM 618 C CA . PRO A 1 87 ? -12.287 0.615 7.272 1.00 95.94 87 PRO A CA 1
ATOM 619 C C . PRO A 1 87 ? -10.775 0.427 7.147 1.00 95.94 87 PRO A C 1
ATOM 621 O O . PRO A 1 87 ? -10.128 1.188 6.430 1.00 95.94 87 PRO A O 1
ATOM 624 N N . PHE A 1 88 ? -10.216 -0.582 7.823 1.00 96.88 88 PHE A N 1
ATOM 625 C CA . PHE A 1 88 ? -8.789 -0.884 7.747 1.00 96.88 88 PHE A CA 1
ATOM 626 C C . PHE A 1 88 ? -8.404 -1.466 6.390 1.00 96.88 88 PHE A C 1
ATOM 628 O O . PHE A 1 88 ? -7.390 -1.042 5.853 1.00 96.88 88 PHE A O 1
ATOM 635 N N . VAL A 1 89 ? -9.216 -2.356 5.804 1.00 98.19 89 VAL A N 1
ATOM 636 C CA . VAL A 1 89 ? -8.976 -2.875 4.441 1.00 98.19 89 VAL A CA 1
ATOM 637 C C . VAL A 1 89 ? -8.931 -1.724 3.441 1.00 98.19 89 VAL A C 1
ATOM 639 O O . VAL A 1 89 ? -7.967 -1.601 2.694 1.00 98.19 89 VAL A O 1
ATOM 642 N N . PHE A 1 90 ? -9.929 -0.832 3.482 1.00 97.75 90 PHE A N 1
ATOM 643 C CA . PHE A 1 90 ? -9.944 0.366 2.645 1.00 97.75 90 PHE A CA 1
ATOM 644 C C . PHE A 1 90 ? -8.676 1.201 2.842 1.00 97.75 90 PHE A C 1
ATOM 646 O O . PHE A 1 90 ? -8.040 1.587 1.867 1.00 97.75 90 PHE A O 1
ATOM 653 N N . ALA A 1 91 ? -8.314 1.488 4.094 1.00 96.19 91 ALA A N 1
ATOM 654 C CA . ALA A 1 91 ? -7.195 2.370 4.377 1.00 96.19 91 ALA A CA 1
ATOM 655 C C . ALA A 1 91 ? -5.846 1.760 3.987 1.00 96.19 91 ALA A C 1
ATOM 657 O O . ALA A 1 91 ? -5.064 2.457 3.355 1.00 96.19 91 ALA A O 1
ATOM 658 N N . PHE A 1 92 ? -5.574 0.491 4.303 1.00 96.75 92 PHE A N 1
ATOM 659 C CA . PHE A 1 92 ? -4.335 -0.164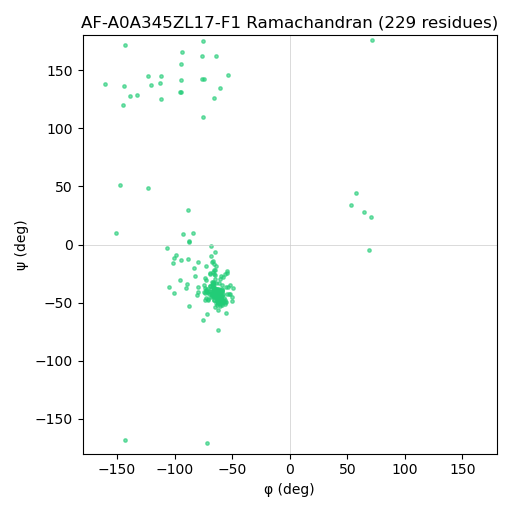 3.877 1.00 96.75 92 PHE A CA 1
ATOM 660 C C . PHE A 1 92 ? -4.241 -0.223 2.354 1.00 96.75 92 PHE A C 1
ATOM 662 O O . PHE A 1 92 ? -3.246 0.234 1.807 1.00 96.75 92 PHE A O 1
ATOM 669 N N . ALA A 1 93 ? -5.289 -0.678 1.663 1.00 97.62 93 ALA A N 1
ATOM 670 C CA . ALA A 1 93 ? -5.265 -0.804 0.209 1.00 97.62 93 ALA A CA 1
ATOM 671 C C . ALA A 1 93 ? -5.131 0.558 -0.504 1.00 97.62 93 ALA A C 1
ATOM 673 O O . ALA A 1 93 ? -4.314 0.713 -1.410 1.00 97.62 93 ALA A O 1
ATOM 674 N N . ALA A 1 94 ? -5.886 1.576 -0.071 1.00 97.69 94 ALA A N 1
ATOM 675 C CA . ALA A 1 94 ? -5.850 2.902 -0.690 1.00 97.69 94 ALA A CA 1
ATOM 676 C C . ALA A 1 94 ? -4.560 3.676 -0.375 1.00 97.69 94 ALA A C 1
ATOM 678 O O . ALA A 1 94 ? -4.039 4.367 -1.249 1.00 97.69 94 ALA A O 1
ATOM 679 N N . LEU A 1 95 ? -4.059 3.596 0.866 1.00 95.94 95 LEU A N 1
ATOM 680 C CA . LEU A 1 95 ? -2.827 4.285 1.263 1.00 95.94 95 LEU A CA 1
ATOM 681 C C . LEU A 1 95 ? -1.587 3.599 0.701 1.00 95.94 95 LEU A C 1
ATOM 683 O O . LEU A 1 95 ? -0.654 4.309 0.343 1.00 95.94 95 LEU A O 1
ATOM 687 N N . TRP A 1 96 ? -1.586 2.268 0.583 1.00 95.31 96 TRP A N 1
ATOM 688 C CA . TRP A 1 96 ? -0.517 1.548 -0.107 1.00 95.31 96 TRP A CA 1
ATOM 689 C C . TRP A 1 96 ? -0.471 1.976 -1.570 1.00 95.31 96 TRP A C 1
ATOM 691 O O . TRP A 1 96 ? 0.527 2.556 -1.967 1.00 95.31 96 TRP A O 1
ATOM 701 N N . PHE A 1 97 ? -1.573 1.861 -2.323 1.00 96.62 97 PHE A N 1
ATOM 702 C CA . PHE A 1 97 ? -1.639 2.326 -3.717 1.00 96.62 97 PHE A CA 1
ATOM 703 C C . PHE A 1 97 ? -1.144 3.774 -3.889 1.00 96.62 97 PHE A C 1
ATOM 705 O O . PHE A 1 97 ? -0.318 4.075 -4.750 1.00 96.62 97 PHE A O 1
ATOM 712 N N . ALA A 1 98 ? -1.632 4.689 -3.046 1.00 96.31 98 ALA A N 1
ATOM 713 C CA . ALA A 1 98 ? -1.249 6.095 -3.108 1.00 96.31 98 ALA A CA 1
ATOM 714 C C . ALA A 1 98 ? 0.219 6.334 -2.731 1.00 96.31 98 ALA A C 1
ATOM 716 O O . ALA A 1 98 ? 0.882 7.176 -3.332 1.00 96.31 98 ALA A O 1
ATOM 717 N N . GLY A 1 99 ? 0.713 5.627 -1.716 1.00 93.44 99 GLY A N 1
ATOM 718 C CA . GLY A 1 99 ? 2.097 5.717 -1.277 1.00 93.44 99 GLY A CA 1
ATOM 719 C C . GLY A 1 99 ? 3.060 5.113 -2.290 1.00 93.44 99 GLY A C 1
ATOM 720 O O . GLY A 1 99 ? 4.118 5.691 -2.490 1.00 93.44 99 GLY A O 1
ATOM 721 N N . GLN A 1 100 ? 2.665 4.042 -2.977 1.00 92.94 100 GLN A N 1
ATOM 722 C CA . GLN A 1 100 ? 3.437 3.389 -4.031 1.00 92.94 100 GLN A CA 1
ATOM 723 C C . GLN A 1 100 ? 3.663 4.323 -5.220 1.00 92.94 100 GLN A C 1
ATOM 725 O O . GLN A 1 100 ? 4.793 4.528 -5.638 1.00 92.94 100 GLN A O 1
ATOM 730 N N . LEU A 1 101 ? 2.611 5.016 -5.679 1.00 94.69 101 LEU A N 1
ATOM 731 C CA . LEU A 1 101 ? 2.733 6.061 -6.705 1.00 94.69 101 LEU A CA 1
ATOM 732 C C . LEU A 1 101 ? 3.794 7.114 -6.345 1.00 94.69 101 LEU A C 1
ATOM 734 O O . LEU A 1 101 ? 4.562 7.545 -7.199 1.00 94.69 101 LEU A O 1
ATOM 738 N N . ILE A 1 102 ? 3.833 7.542 -5.081 1.00 94.00 102 ILE A N 1
ATOM 739 C CA . ILE A 1 102 ? 4.815 8.527 -4.611 1.00 94.00 102 ILE A CA 1
ATOM 740 C C . ILE A 1 102 ? 6.201 7.883 -4.497 1.00 94.00 102 ILE A C 1
ATOM 742 O O . ILE A 1 102 ? 7.179 8.459 -4.963 1.00 94.00 102 ILE A O 1
ATOM 746 N N . TYR A 1 103 ? 6.289 6.711 -3.871 1.00 90.69 103 TYR A N 1
ATOM 747 C CA . TYR A 1 103 ? 7.535 5.997 -3.618 1.00 90.69 103 TYR A CA 1
ATOM 748 C C . TYR A 1 103 ? 8.253 5.651 -4.922 1.00 90.69 103 TYR A C 1
ATOM 750 O O . TYR A 1 103 ? 9.394 6.075 -5.099 1.00 90.69 103 TYR A O 1
ATOM 758 N N . SER A 1 104 ? 7.572 5.000 -5.867 1.00 91.94 104 SER A N 1
ATOM 759 C CA . SER A 1 104 ? 8.171 4.604 -7.141 1.00 91.94 104 SER A CA 1
ATOM 760 C C . SER A 1 104 ? 8.652 5.798 -7.957 1.00 91.94 104 SER A C 1
ATOM 762 O O . SER A 1 104 ? 9.736 5.765 -8.537 1.00 91.94 104 SER A O 1
ATOM 764 N N . ALA A 1 105 ? 7.896 6.900 -7.951 1.00 93.12 105 ALA A N 1
ATOM 765 C CA . ALA A 1 105 ? 8.287 8.111 -8.661 1.00 93.12 105 ALA A CA 1
ATOM 766 C C . ALA A 1 105 ? 9.552 8.769 -8.082 1.00 93.12 105 ALA A C 1
ATOM 768 O O . ALA A 1 105 ? 10.318 9.366 -8.839 1.00 93.12 105 ALA A O 1
ATOM 769 N N . LEU A 1 106 ? 9.758 8.678 -6.761 1.00 91.50 106 LEU A N 1
ATOM 770 C CA . LEU A 1 106 ? 10.874 9.316 -6.053 1.00 91.50 106 LEU A CA 1
ATOM 771 C C . LEU A 1 106 ? 12.128 8.442 -5.959 1.00 91.50 106 LEU A C 1
ATOM 773 O O . LEU A 1 106 ? 13.233 8.974 -6.006 1.00 91.50 106 LEU A O 1
ATOM 777 N N . VAL A 1 107 ? 11.961 7.133 -5.769 1.00 88.62 107 VAL A N 1
ATOM 778 C CA . VAL A 1 107 ? 13.061 6.190 -5.492 1.00 88.62 107 VAL A CA 1
ATOM 779 C C . VAL A 1 107 ? 13.478 5.412 -6.738 1.00 88.62 107 VAL A C 1
ATOM 781 O O . VAL A 1 107 ? 14.539 4.796 -6.739 1.00 88.62 107 VAL A O 1
ATOM 784 N N . ASP A 1 108 ? 12.685 5.493 -7.806 1.00 90.44 108 ASP A N 1
ATOM 785 C CA . ASP A 1 108 ? 12.933 4.789 -9.060 1.00 90.44 108 ASP A CA 1
ATOM 786 C C . ASP A 1 108 ? 13.030 3.267 -8.894 1.00 90.44 108 ASP A C 1
ATOM 788 O O . ASP A 1 108 ? 13.948 2.597 -9.363 1.00 90.44 108 ASP A O 1
ATOM 792 N N . ARG A 1 109 ? 12.090 2.732 -8.116 1.00 88.00 109 ARG A N 1
ATOM 793 C CA . ARG A 1 109 ? 11.938 1.307 -7.814 1.00 88.00 109 ARG A CA 1
ATOM 794 C C . ARG A 1 109 ? 10.458 0.966 -7.750 1.00 88.00 109 ARG A C 1
ATOM 796 O O . ARG A 1 109 ? 9.632 1.881 -7.728 1.00 88.00 109 ARG A O 1
ATOM 803 N N . ASP A 1 110 ? 10.153 -0.325 -7.647 1.00 88.88 110 ASP A N 1
ATOM 804 C CA . ASP A 1 110 ? 8.794 -0.831 -7.427 1.00 88.88 110 ASP A CA 1
ATOM 805 C C . ASP A 1 110 ? 7.877 -0.667 -8.667 1.00 88.88 110 ASP A C 1
ATOM 807 O O . ASP A 1 110 ? 8.284 -0.135 -9.704 1.00 88.88 110 ASP A O 1
ATOM 811 N N . ASP A 1 111 ? 6.650 -1.171 -8.595 1.00 92.12 111 ASP A N 1
ATOM 812 C CA . ASP A 1 111 ? 5.768 -1.458 -9.734 1.00 92.12 111 ASP A CA 1
ATOM 813 C C . ASP A 1 111 ? 5.570 -0.296 -10.711 1.00 92.12 111 ASP A C 1
ATOM 815 O O . ASP A 1 111 ? 5.571 -0.451 -11.936 1.00 92.12 111 ASP A O 1
ATOM 819 N N . PHE A 1 112 ? 5.391 0.910 -10.174 1.00 92.62 112 PHE A N 1
ATOM 820 C CA . PHE A 1 112 ? 5.114 2.093 -10.980 1.00 92.62 112 PHE A CA 1
ATOM 821 C C . P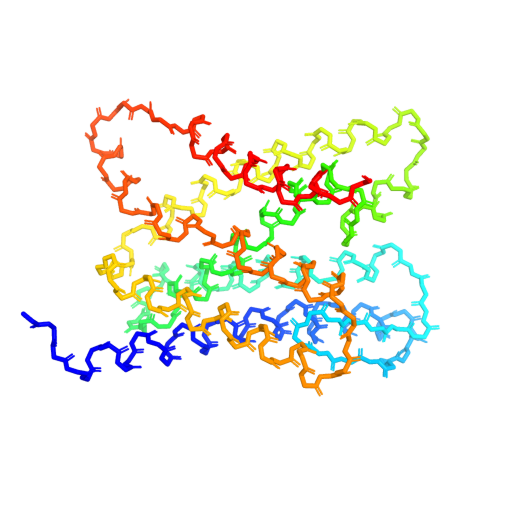HE A 1 112 ? 6.363 2.700 -11.629 1.00 92.62 112 PHE A C 1
ATOM 823 O O . PHE A 1 112 ? 6.213 3.505 -12.556 1.00 92.62 112 PHE A O 1
ATOM 830 N N . ALA A 1 113 ? 7.571 2.328 -11.192 1.00 92.44 113 ALA A N 1
ATOM 831 C CA . ALA A 1 113 ? 8.801 2.754 -11.855 1.00 92.44 113 ALA A CA 1
ATOM 832 C C . ALA A 1 113 ? 8.909 2.094 -13.234 1.00 92.44 113 ALA A C 1
ATOM 834 O O . ALA A 1 113 ? 9.114 2.792 -14.224 1.00 92.44 113 ALA A O 1
ATOM 835 N N . PHE A 1 114 ? 8.591 0.799 -13.337 1.00 91.56 114 PHE A N 1
ATOM 836 C CA . PHE A 1 114 ? 8.584 0.079 -14.616 1.00 91.56 114 PHE A CA 1
ATOM 837 C C . PHE A 1 114 ? 7.583 0.661 -15.624 1.00 91.56 114 PHE A C 1
ATOM 839 O O . PHE A 1 114 ? 7.844 0.695 -16.828 1.00 91.56 114 PHE A O 1
ATOM 846 N N . VAL A 1 115 ? 6.452 1.191 -15.143 1.00 89.94 115 VAL A N 1
ATOM 847 C CA . VAL A 1 115 ? 5.486 1.915 -15.987 1.00 89.94 115 VAL A CA 1
ATOM 848 C C . VAL A 1 115 ? 6.079 3.217 -16.529 1.00 89.94 115 VAL A C 1
ATOM 850 O O . VAL A 1 115 ? 5.843 3.561 -17.688 1.00 89.94 115 VAL A O 1
ATOM 853 N N . ALA A 1 116 ? 6.837 3.953 -15.711 1.00 92.38 116 ALA A N 1
ATOM 854 C CA . ALA A 1 116 ? 7.526 5.157 -16.163 1.00 92.38 116 ALA A CA 1
ATOM 855 C C . ALA A 1 116 ? 8.635 4.810 -17.168 1.00 92.38 116 ALA A C 1
ATOM 857 O O . ALA A 1 116 ? 8.742 5.472 -18.198 1.00 92.38 116 ALA A O 1
ATOM 858 N N . ASP A 1 117 ? 9.393 3.743 -16.925 1.00 93.06 117 ASP A N 1
ATOM 859 C CA . ASP A 1 117 ? 10.506 3.314 -17.778 1.00 93.06 117 ASP A CA 1
ATOM 860 C C . ASP A 1 117 ? 10.052 2.768 -19.134 1.00 93.06 117 ASP A C 1
ATOM 862 O O . ASP A 1 117 ? 10.777 2.876 -20.124 1.00 93.06 117 ASP A O 1
ATOM 866 N N . ALA A 1 118 ? 8.819 2.262 -19.218 1.00 91.88 118 ALA A N 1
ATOM 867 C CA . ALA A 1 118 ? 8.191 1.872 -20.478 1.00 91.88 118 ALA A CA 1
ATOM 868 C C . ALA A 1 118 ? 7.872 3.067 -21.407 1.00 91.88 118 ALA A C 1
ATOM 870 O O . ALA A 1 118 ? 7.504 2.864 -22.567 1.00 91.88 118 ALA A O 1
ATOM 871 N N . MET A 1 119 ? 7.987 4.310 -20.925 1.00 93.38 119 MET A N 1
ATOM 872 C CA . MET A 1 119 ? 7.671 5.523 -21.685 1.00 93.38 119 MET A CA 1
ATOM 873 C C . MET A 1 119 ? 8.919 6.120 -22.355 1.00 93.38 119 MET A C 1
ATOM 875 O O . MET A 1 119 ? 10.036 5.944 -21.861 1.00 93.38 119 MET A O 1
ATOM 879 N N . PRO A 1 120 ? 8.764 6.890 -23.457 1.00 96.50 120 PRO A N 1
ATOM 880 C CA . PRO A 1 120 ? 9.884 7.596 -24.076 1.00 96.50 120 PRO A CA 1
ATOM 881 C C . PRO A 1 120 ? 10.637 8.471 -23.059 1.00 96.50 120 PRO A C 1
ATOM 883 O O . PRO A 1 120 ? 9.978 9.087 -22.215 1.00 96.50 120 PRO A O 1
ATOM 886 N N . PRO A 1 121 ? 11.973 8.629 -23.162 1.00 95.44 121 PRO A N 1
ATOM 887 C CA . PRO A 1 121 ? 12.766 9.388 -22.187 1.00 95.44 121 PRO A CA 1
ATOM 888 C C . PRO A 1 121 ? 12.247 10.806 -21.904 1.00 95.44 121 PRO A C 1
ATOM 890 O O . PRO A 1 121 ? 12.281 11.274 -20.769 1.00 95.44 121 PRO A O 1
ATOM 893 N N . SER A 1 122 ? 11.690 11.481 -22.914 1.00 95.50 122 SER A N 1
ATOM 894 C CA . SER A 1 122 ? 11.088 12.815 -22.775 1.00 95.50 122 SER A CA 1
ATOM 895 C C . SER A 1 122 ? 9.827 12.851 -21.900 1.00 95.50 122 SER A C 1
ATOM 897 O O . SER A 1 122 ? 9.472 13.908 -21.385 1.00 95.50 122 SER A O 1
ATOM 899 N N . MET A 1 123 ? 9.150 11.714 -21.725 1.00 96.25 123 MET A N 1
ATOM 900 C CA . MET A 1 123 ? 7.893 11.582 -20.985 1.00 96.25 123 MET A CA 1
ATOM 901 C C . MET A 1 123 ? 8.081 11.006 -19.580 1.00 96.25 123 MET A C 1
ATOM 903 O O . MET A 1 123 ? 7.186 11.162 -18.752 1.00 96.25 123 MET A O 1
ATOM 907 N N . GLN A 1 124 ? 9.224 10.387 -19.273 1.00 95.31 124 GLN A N 1
ATOM 908 C CA . GLN A 1 124 ? 9.459 9.742 -17.974 1.00 95.31 124 GLN A CA 1
ATOM 909 C C . GLN A 1 124 ? 9.284 10.717 -16.805 1.00 95.31 124 GLN A C 1
ATOM 911 O O . GLN A 1 124 ? 8.569 10.425 -15.848 1.00 95.31 124 GLN A O 1
ATOM 916 N N . ILE A 1 125 ? 9.858 11.921 -16.911 1.00 94.94 125 ILE A N 1
ATOM 917 C CA . ILE A 1 125 ? 9.709 12.953 -15.876 1.00 94.94 125 ILE A CA 1
ATOM 918 C C . ILE A 1 125 ? 8.253 13.405 -15.721 1.00 94.94 125 ILE A C 1
ATOM 920 O O . ILE A 1 125 ? 7.780 13.598 -14.604 1.00 94.94 125 ILE A O 1
ATOM 924 N N . VAL A 1 126 ? 7.515 13.516 -16.830 1.00 96.25 126 VAL A N 1
ATOM 925 C CA . VAL A 1 126 ? 6.098 13.903 -16.819 1.00 96.25 126 VAL A CA 1
ATOM 926 C C . VAL A 1 126 ? 5.272 12.845 -16.091 1.00 96.25 126 VAL A C 1
ATOM 928 O O . VAL A 1 126 ? 4.438 13.188 -15.254 1.00 96.25 126 VAL A O 1
ATOM 931 N N . VAL A 1 127 ? 5.538 11.566 -16.359 1.00 95.38 127 VAL A N 1
ATOM 932 C CA . VAL A 1 127 ? 4.862 10.433 -15.716 1.00 95.38 127 VAL A CA 1
ATOM 933 C C . VAL A 1 127 ? 5.179 10.383 -14.225 1.00 95.38 127 VAL A C 1
ATOM 935 O O . VAL A 1 127 ? 4.252 10.289 -13.426 1.00 95.38 127 VAL A O 1
ATOM 938 N N . ARG A 1 128 ? 6.445 10.549 -13.827 1.00 95.25 128 ARG A N 1
ATOM 939 C CA . ARG A 1 128 ? 6.843 10.589 -12.408 1.00 95.25 128 ARG A CA 1
ATOM 940 C C . ARG A 1 128 ? 6.205 11.764 -11.667 1.00 95.25 128 ARG A C 1
ATOM 942 O O . ARG A 1 128 ? 5.650 11.589 -10.584 1.00 95.25 128 ARG A O 1
ATOM 949 N N . CYS A 1 129 ? 6.182 12.956 -12.267 1.00 95.38 129 CYS A N 1
ATOM 950 C CA . CYS A 1 129 ? 5.460 14.097 -11.700 1.00 95.38 129 CYS A CA 1
ATOM 951 C C . CYS A 1 129 ? 3.958 13.805 -11.559 1.00 95.38 129 CYS A C 1
ATOM 953 O O . CYS A 1 129 ? 3.367 14.107 -10.520 1.00 95.38 129 CYS A O 1
ATOM 955 N N . ALA A 1 130 ? 3.340 13.190 -12.572 1.00 96.00 130 ALA A N 1
ATOM 956 C CA . ALA A 1 130 ? 1.935 12.804 -12.523 1.00 96.00 130 ALA A CA 1
ATOM 957 C C . ALA A 1 130 ? 1.661 11.769 -11.420 1.00 96.00 130 ALA A C 1
ATOM 959 O O . ALA A 1 130 ? 0.670 11.908 -10.706 1.00 96.00 130 ALA A O 1
ATOM 960 N N . GLN A 1 131 ? 2.548 10.789 -11.228 1.00 95.69 131 GLN A N 1
ATOM 961 C CA . GLN A 1 131 ? 2.467 9.795 -10.156 1.00 95.69 131 GLN A CA 1
ATOM 962 C C . GLN A 1 131 ? 2.529 10.451 -8.772 1.00 95.69 131 GLN A C 1
ATOM 964 O O . GLN A 1 131 ? 1.650 10.196 -7.952 1.00 95.69 131 GLN A O 1
ATOM 969 N N . VAL A 1 132 ? 3.478 11.362 -8.520 1.00 95.62 132 VAL A N 1
ATOM 970 C CA . VAL A 1 132 ? 3.559 12.089 -7.237 1.00 95.62 132 VAL A CA 1
ATOM 971 C C . VAL A 1 132 ? 2.284 12.890 -6.973 1.00 95.62 132 VAL A C 1
ATOM 973 O O . VAL A 1 132 ? 1.728 12.830 -5.873 1.00 95.62 132 VAL A O 1
ATOM 976 N N . ILE A 1 133 ? 1.790 13.625 -7.975 1.00 95.50 133 ILE A N 1
ATOM 977 C CA . ILE A 1 133 ? 0.574 14.437 -7.842 1.00 95.50 133 ILE A CA 1
ATOM 978 C C . ILE A 1 133 ? -0.640 13.538 -7.580 1.00 95.50 133 ILE A C 1
ATOM 980 O O . ILE A 1 133 ? -1.382 13.768 -6.623 1.00 95.50 133 ILE A O 1
ATOM 984 N N . ALA A 1 134 ? -0.837 12.500 -8.395 1.00 96.06 134 ALA A N 1
ATOM 985 C CA . ALA A 1 134 ? -1.944 11.561 -8.254 1.00 96.06 134 ALA A CA 1
ATOM 986 C C . ALA A 1 134 ? -1.890 10.837 -6.904 1.00 96.06 134 ALA A C 1
ATOM 988 O O . ALA A 1 134 ? -2.887 10.813 -6.181 1.00 96.06 134 ALA A O 1
ATOM 989 N N . GLY A 1 135 ? -0.717 10.332 -6.525 1.00 95.69 135 GLY A N 1
ATOM 990 C CA . GLY A 1 135 ? -0.468 9.692 -5.242 1.00 95.69 135 GLY A CA 1
ATOM 991 C C . GLY A 1 135 ? -0.831 10.613 -4.083 1.00 95.69 135 GLY A C 1
ATOM 992 O O . GLY A 1 135 ? -1.654 10.244 -3.253 1.00 95.69 135 GLY A O 1
ATOM 993 N N . ALA A 1 136 ? -0.346 11.859 -4.065 1.00 94.12 136 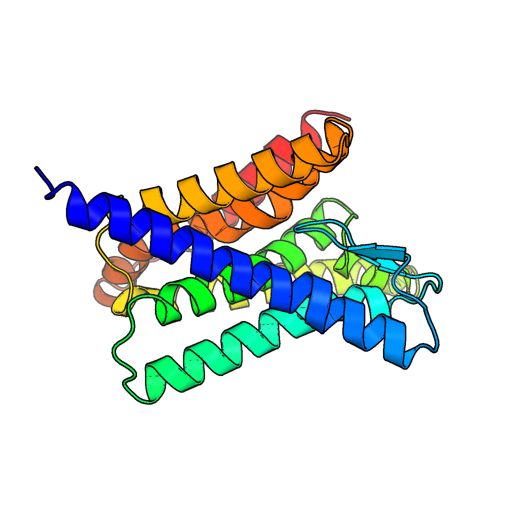ALA A N 1
ATOM 994 C CA . ALA A 1 136 ? -0.665 12.820 -3.005 1.00 94.12 136 ALA A CA 1
ATOM 995 C C . ALA A 1 136 ? -2.172 13.138 -2.911 1.00 94.12 136 ALA A C 1
ATOM 997 O O . ALA A 1 136 ? -2.728 13.238 -1.808 1.00 94.12 136 ALA A O 1
ATOM 998 N N . LEU A 1 137 ? -2.853 13.277 -4.054 1.00 94.69 137 LEU A N 1
ATOM 999 C CA . LEU A 1 137 ? -4.296 13.519 -4.109 1.00 94.69 137 LEU A CA 1
ATOM 1000 C C . LEU A 1 137 ? -5.094 12.322 -3.575 1.00 94.69 137 LEU A C 1
ATOM 1002 O O . LEU A 1 137 ? -5.975 12.508 -2.727 1.00 94.69 137 LEU A O 1
ATOM 1006 N N . VAL A 1 138 ? -4.770 11.103 -4.019 1.00 95.88 138 VAL A N 1
ATOM 1007 C CA . VAL A 1 138 ? -5.426 9.869 -3.560 1.00 95.88 138 VAL A CA 1
ATOM 1008 C C . VAL A 1 138 ? -5.128 9.620 -2.085 1.00 95.88 138 VAL A C 1
ATOM 1010 O O . VAL A 1 138 ? -6.042 9.279 -1.339 1.00 95.88 138 VAL A O 1
ATOM 1013 N N . TYR A 1 139 ? -3.905 9.886 -1.624 1.00 94.81 139 TYR A N 1
ATOM 1014 C CA . TYR A 1 139 ? -3.517 9.762 -0.219 1.00 94.81 139 TYR A CA 1
ATOM 1015 C C . TYR A 1 139 ? -4.387 10.650 0.672 1.00 94.81 139 TYR A C 1
ATOM 1017 O O . TYR A 1 139 ? -5.030 10.192 1.619 1.00 94.81 139 TYR A O 1
ATOM 1025 N N . ARG A 1 140 ? -4.480 11.939 0.325 1.00 91.56 140 ARG A N 1
ATOM 1026 C CA . ARG A 1 140 ? -5.326 12.914 1.026 1.00 91.56 140 ARG A CA 1
ATOM 1027 C C . ARG A 1 140 ? -6.792 12.491 1.016 1.00 91.56 140 ARG A C 1
ATOM 1029 O O . ARG A 1 140 ? -7.479 12.625 2.033 1.00 91.56 140 ARG A O 1
ATOM 1036 N N . TRP A 1 141 ? -7.284 12.015 -0.123 1.00 93.88 141 TRP A N 1
ATOM 1037 C CA . TRP A 1 141 ? -8.649 11.520 -0.255 1.00 93.88 141 TRP A CA 1
ATOM 1038 C C . TRP A 1 141 ? -8.894 10.300 0.641 1.00 93.88 141 TRP A C 1
ATOM 1040 O O . TRP A 1 141 ? -9.849 10.312 1.416 1.00 93.88 141 TRP A O 1
ATOM 1050 N N . ALA A 1 142 ? -8.004 9.308 0.630 1.00 94.69 142 ALA A N 1
ATOM 1051 C CA . ALA A 1 142 ? -8.103 8.097 1.437 1.00 94.69 142 ALA A CA 1
ATOM 1052 C C . ALA A 1 142 ? -8.117 8.405 2.941 1.00 94.69 142 ALA A C 1
ATOM 1054 O O . ALA A 1 142 ? -8.921 7.836 3.684 1.00 94.69 142 ALA A O 1
ATOM 1055 N N . LEU A 1 143 ? -7.303 9.362 3.401 1.00 92.31 143 LEU A N 1
ATOM 1056 C CA . LEU A 1 143 ? -7.327 9.818 4.795 1.00 92.31 143 LEU A CA 1
ATOM 1057 C C . LEU A 1 143 ? -8.666 10.437 5.186 1.00 92.31 143 LEU A C 1
ATOM 1059 O O . LEU A 1 143 ? -9.231 10.092 6.222 1.00 92.31 143 LEU A O 1
ATOM 1063 N N . ARG A 1 144 ? -9.191 11.336 4.352 1.00 91.00 144 ARG A N 1
ATOM 1064 C CA . ARG A 1 144 ? -10.472 12.009 4.607 1.00 91.00 144 ARG A CA 1
ATOM 1065 C C . ARG A 1 144 ? -11.638 11.042 4.589 1.00 91.00 144 ARG A C 1
ATOM 1067 O O . ARG A 1 144 ? -12.510 11.126 5.445 1.00 91.00 144 ARG A O 1
ATOM 1074 N N . VAL A 1 145 ? -11.634 10.139 3.614 1.00 91.69 145 VAL A N 1
ATOM 1075 C CA . VAL A 1 145 ? -12.658 9.117 3.466 1.00 91.69 145 VAL A CA 1
ATOM 1076 C C . VAL A 1 145 ? -12.589 8.182 4.661 1.00 91.69 145 VAL A C 1
ATOM 1078 O O . VAL A 1 145 ? -13.576 8.081 5.357 1.00 91.69 145 VAL A O 1
ATOM 1081 N N . SER A 1 146 ? -11.445 7.588 5.003 1.00 91.19 146 SER A N 1
ATOM 1082 C CA . SER A 1 146 ? -11.360 6.619 6.112 1.00 91.19 146 SER A CA 1
ATOM 1083 C C . SER A 1 146 ? -11.649 7.202 7.506 1.00 91.19 146 SER A C 1
ATOM 1085 O O . SER A 1 146 ? -12.160 6.490 8.375 1.00 91.19 146 SER A O 1
ATOM 1087 N N . ALA A 1 147 ? -11.354 8.486 7.736 1.00 90.88 147 ALA A N 1
ATOM 1088 C CA . ALA A 1 147 ? -11.393 9.117 9.055 1.00 90.88 147 ALA A CA 1
ATOM 1089 C C . ALA A 1 147 ? -12.689 8.891 9.872 1.00 90.88 147 ALA A C 1
ATOM 1091 O O . ALA A 1 147 ? -12.571 8.569 11.062 1.00 90.88 147 ALA A O 1
ATOM 1092 N N . PRO A 1 148 ? -13.919 9.007 9.327 1.00 90.94 148 PRO A N 1
ATOM 1093 C CA . PRO A 1 148 ? -15.164 8.833 10.082 1.00 90.94 148 PRO A CA 1
ATOM 1094 C C . PRO A 1 148 ? -15.395 7.404 10.589 1.00 90.94 148 PRO A C 1
ATOM 1096 O O . PRO A 1 148 ? -16.072 7.225 11.599 1.00 90.94 148 PRO A O 1
ATOM 1099 N N . TRP A 1 149 ? -14.794 6.397 9.952 1.00 92.38 149 TRP A N 1
ATOM 1100 C CA . TRP A 1 149 ? -14.972 4.988 10.329 1.00 92.38 149 TRP A CA 1
ATOM 1101 C C . TRP A 1 149 ? -13.843 4.435 11.196 1.00 92.38 149 TRP A C 1
ATOM 1103 O O . TRP A 1 149 ? -13.942 3.325 11.714 1.00 92.38 149 TRP A O 1
ATOM 1113 N N . MET A 1 150 ? -12.766 5.198 11.362 1.00 93.44 150 MET A N 1
ATOM 1114 C CA . MET A 1 150 ? -11.611 4.749 12.123 1.00 93.44 150 MET A CA 1
ATOM 1115 C C . MET A 1 150 ? -11.836 4.793 13.644 1.00 93.44 150 MET A C 1
ATOM 1117 O O . MET A 1 150 ? -12.417 5.763 14.142 1.00 93.44 150 MET A O 1
ATOM 1121 N N . PRO A 1 151 ? -11.310 3.804 14.399 1.00 92.31 151 PRO A N 1
ATOM 1122 C CA . PRO A 1 151 ? -11.374 3.786 15.859 1.00 92.31 151 PRO A CA 1
ATOM 1123 C C . PRO A 1 151 ? -10.441 4.840 16.482 1.00 92.31 151 PRO A C 1
ATOM 1125 O O . PRO A 1 151 ? -9.881 5.704 15.799 1.00 92.31 151 PRO A O 1
ATOM 1128 N N . ALA A 1 152 ? -10.262 4.801 17.802 1.00 91.00 152 ALA A N 1
ATOM 1129 C CA . ALA A 1 152 ? -9.328 5.693 18.474 1.00 91.00 152 ALA A CA 1
ATOM 1130 C C . ALA A 1 152 ? -7.865 5.451 18.035 1.00 91.00 152 ALA A C 1
ATOM 1132 O O . ALA A 1 152 ? -7.501 4.453 17.406 1.00 91.00 152 ALA A O 1
ATOM 1133 N N . ARG A 1 153 ? -7.007 6.446 18.305 1.00 90.69 153 ARG A N 1
ATOM 1134 C CA . ARG A 1 153 ? -5.622 6.486 17.801 1.00 90.69 153 ARG A CA 1
ATOM 1135 C C . ARG A 1 153 ? -4.795 5.279 18.243 1.00 90.69 153 ARG A C 1
ATOM 1137 O O . ARG A 1 153 ? -3.937 4.842 17.486 1.00 90.69 153 ARG A O 1
ATOM 1144 N N . ARG A 1 154 ? -5.028 4.762 19.453 1.00 90.69 154 ARG A N 1
ATOM 1145 C CA . ARG A 1 154 ? -4.263 3.630 20.000 1.00 90.69 154 ARG A CA 1
ATOM 1146 C C . ARG A 1 154 ? -4.550 2.344 19.229 1.00 90.69 154 ARG A C 1
ATOM 1148 O O . ARG A 1 154 ? -3.620 1.636 18.880 1.00 90.69 154 ARG A O 1
ATOM 1155 N N . GLU A 1 155 ? -5.810 2.089 18.905 1.00 92.44 155 GLU A N 1
ATOM 1156 C CA . GLU A 1 155 ? -6.248 0.942 18.114 1.00 92.44 155 GLU A CA 1
ATOM 1157 C C . GLU A 1 155 ? -5.690 1.014 16.692 1.00 92.44 155 GLU A C 1
ATOM 1159 O O . GLU A 1 155 ? -5.185 0.019 16.184 1.00 92.44 155 GLU A O 1
ATOM 1164 N N . ARG A 1 156 ? -5.696 2.205 16.076 1.00 94.12 156 ARG A N 1
ATOM 1165 C CA . ARG A 1 156 ? -5.043 2.416 14.775 1.00 94.12 156 ARG A CA 1
ATOM 1166 C C . ARG A 1 156 ? -3.541 2.151 14.820 1.00 94.12 156 ARG A C 1
ATOM 1168 O O . ARG A 1 156 ? -3.023 1.495 13.926 1.00 94.12 156 ARG A O 1
ATOM 1175 N N . LEU A 1 157 ? -2.858 2.654 15.850 1.00 93.69 157 LEU A N 1
ATOM 1176 C CA . LEU A 1 157 ? -1.425 2.430 16.035 1.00 93.69 157 LEU A CA 1
ATOM 1177 C C . LEU A 1 157 ? -1.109 0.942 16.175 1.00 93.69 157 LEU A C 1
ATOM 1179 O O . LEU A 1 157 ? -0.173 0.470 15.547 1.00 93.69 157 LEU A O 1
ATOM 1183 N N . LEU A 1 158 ? -1.899 0.208 16.959 1.00 93.88 158 LEU A N 1
ATOM 1184 C CA . LEU A 1 158 ? -1.718 -1.232 17.122 1.00 93.88 158 LEU A CA 1
ATOM 1185 C C . LEU A 1 158 ? -1.984 -1.996 15.829 1.00 93.88 158 LEU A C 1
ATOM 1187 O O . LEU A 1 158 ? -1.201 -2.877 15.493 1.00 93.88 158 LEU A O 1
ATOM 1191 N N . ALA A 1 159 ? -3.039 -1.651 15.092 1.00 94.75 159 ALA A N 1
ATOM 1192 C CA . ALA A 1 159 ? -3.325 -2.256 13.796 1.00 94.75 159 ALA A CA 1
ATOM 1193 C C . ALA A 1 159 ? -2.170 -2.035 12.802 1.00 94.75 159 ALA A C 1
ATOM 1195 O O . ALA A 1 159 ? -1.692 -2.993 12.202 1.00 94.75 159 ALA A O 1
ATOM 1196 N N . TRP A 1 160 ? -1.685 -0.794 12.689 1.00 95.31 160 TRP A N 1
ATOM 1197 C CA . TRP A 1 160 ? -0.549 -0.426 11.839 1.00 95.31 160 TRP A CA 1
ATOM 1198 C C . TRP A 1 160 ? 0.749 -1.125 12.262 1.00 95.31 160 TRP A C 1
ATOM 1200 O O . TRP A 1 160 ? 1.406 -1.748 11.437 1.00 95.31 160 TRP A O 1
ATOM 1210 N N . ALA A 1 161 ? 1.090 -1.095 13.552 1.00 94.75 161 ALA A N 1
ATOM 1211 C CA . ALA A 1 161 ? 2.302 -1.731 14.061 1.00 94.75 161 ALA A CA 1
ATOM 1212 C C . ALA A 1 161 ? 2.258 -3.257 13.900 1.00 94.75 161 ALA A C 1
ATOM 1214 O O . ALA A 1 161 ? 3.261 -3.861 13.545 1.00 94.75 161 ALA A O 1
ATOM 1215 N N . THR A 1 162 ? 1.098 -3.884 14.123 1.00 94.19 162 THR A N 1
ATOM 1216 C CA . THR A 1 162 ? 0.938 -5.336 13.938 1.00 94.19 162 THR A CA 1
ATOM 1217 C C . THR A 1 162 ? 1.119 -5.716 12.470 1.00 94.19 162 THR A C 1
ATOM 1219 O O . THR A 1 162 ? 1.815 -6.685 12.189 1.00 94.19 162 THR A O 1
ATOM 1222 N N . ALA A 1 163 ? 0.550 -4.942 11.539 1.00 93.06 163 ALA A N 1
ATOM 1223 C CA . ALA A 1 163 ? 0.767 -5.130 10.106 1.00 93.06 163 ALA A CA 1
ATOM 1224 C C . ALA A 1 163 ? 2.255 -4.988 9.731 1.00 93.06 163 ALA A C 1
ATOM 1226 O O . ALA A 1 163 ? 2.809 -5.875 9.088 1.00 93.06 163 ALA A O 1
ATOM 1227 N N . GLY A 1 164 ? 2.923 -3.936 10.217 1.00 91.69 164 GLY A N 1
ATOM 1228 C CA . GLY A 1 164 ? 4.346 -3.702 9.950 1.00 91.69 164 GLY A CA 1
ATOM 1229 C C . GLY A 1 164 ? 5.293 -4.731 10.578 1.00 91.69 164 GLY A C 1
ATOM 1230 O O . GLY A 1 164 ? 6.315 -5.085 9.998 1.00 91.69 164 GLY A O 1
ATOM 1231 N N . ILE A 1 165 ? 4.950 -5.282 11.743 1.00 92.56 165 ILE A N 1
ATOM 1232 C CA . ILE A 1 165 ? 5.695 -6.407 12.325 1.00 92.56 165 ILE A CA 1
ATOM 1233 C C . ILE A 1 165 ? 5.455 -7.675 11.505 1.00 92.56 165 ILE A C 1
ATOM 1235 O O . ILE A 1 165 ? 6.398 -8.416 11.244 1.00 92.56 165 ILE A O 1
ATOM 1239 N N . ALA A 1 166 ? 4.211 -7.930 11.093 1.00 91.25 166 ALA A N 1
ATOM 1240 C CA . ALA A 1 166 ? 3.862 -9.122 10.332 1.00 91.25 166 ALA A CA 1
ATOM 1241 C C . ALA A 1 166 ? 4.558 -9.154 8.970 1.00 91.25 166 ALA A C 1
ATOM 1243 O O . ALA A 1 166 ? 5.115 -10.191 8.616 1.00 91.25 166 ALA A O 1
ATOM 1244 N N . VAL A 1 167 ? 4.587 -8.030 8.246 1.00 90.44 167 VAL A N 1
ATOM 1245 C CA . VAL A 1 167 ? 5.313 -7.948 6.975 1.00 90.44 167 VAL A CA 1
ATOM 1246 C C . VAL A 1 167 ? 6.806 -8.170 7.194 1.00 90.44 167 VAL A C 1
ATOM 1248 O O . VAL A 1 167 ? 7.356 -9.087 6.596 1.00 90.44 167 VAL A O 1
ATOM 1251 N N . ALA A 1 168 ? 7.435 -7.467 8.142 1.00 89.94 168 ALA A N 1
ATOM 1252 C CA . ALA A 1 168 ? 8.862 -7.613 8.421 1.00 89.94 168 ALA A CA 1
ATOM 1253 C C . ALA A 1 168 ? 9.233 -9.051 8.817 1.00 89.94 168 ALA A C 1
ATOM 1255 O O . ALA A 1 168 ? 10.199 -9.611 8.302 1.00 89.94 168 ALA A O 1
ATOM 1256 N N . ALA A 1 169 ? 8.440 -9.676 9.692 1.00 90.38 169 ALA A N 1
ATOM 1257 C CA . ALA A 1 169 ? 8.628 -11.067 10.084 1.00 90.38 169 ALA A CA 1
ATOM 1258 C C . ALA A 1 169 ? 8.449 -12.017 8.893 1.00 90.38 169 ALA A C 1
ATOM 1260 O O . ALA A 1 169 ? 9.277 -12.902 8.695 1.00 90.38 169 ALA A O 1
ATOM 1261 N N . SER A 1 170 ? 7.406 -11.823 8.078 1.00 87.94 170 SER A N 1
ATOM 1262 C CA . SER A 1 170 ? 7.167 -12.654 6.894 1.00 87.94 170 SER A CA 1
ATOM 1263 C C . SER A 1 170 ? 8.318 -12.560 5.895 1.00 87.94 170 SER A C 1
ATOM 1265 O O . SER A 1 170 ? 8.762 -13.585 5.392 1.00 87.94 170 SER A O 1
ATOM 1267 N N . THR A 1 171 ? 8.861 -11.361 5.688 1.00 86.94 171 THR A N 1
ATOM 1268 C CA . THR A 1 171 ? 9.987 -11.093 4.797 1.00 86.94 171 THR A CA 1
ATOM 1269 C C . THR A 1 171 ? 11.266 -11.757 5.308 1.00 86.94 171 THR A C 1
ATOM 1271 O O . THR A 1 171 ? 11.917 -12.490 4.565 1.00 86.94 171 THR A O 1
ATOM 1274 N N . LEU A 1 172 ? 11.583 -11.607 6.599 1.00 87.75 172 LEU A N 1
ATOM 1275 C CA . LEU A 1 172 ? 12.734 -12.265 7.234 1.00 87.75 172 LEU A CA 1
ATOM 1276 C C . LEU A 1 172 ? 12.672 -13.795 7.133 1.00 87.75 172 LEU A C 1
ATOM 1278 O O . LEU A 1 172 ? 13.689 -14.439 6.877 1.00 87.75 172 LEU A O 1
ATOM 1282 N N . LEU A 1 173 ? 11.484 -14.386 7.288 1.00 88.06 173 LEU A N 1
ATOM 1283 C CA . LEU A 1 173 ? 11.288 -15.835 7.174 1.00 88.06 173 LEU A CA 1
ATOM 1284 C C . LEU A 1 173 ? 11.536 -16.373 5.758 1.00 88.06 173 LEU A C 1
ATOM 1286 O O . LEU A 1 173 ? 11.740 -17.574 5.598 1.00 88.06 173 LEU A O 1
ATOM 1290 N N . GLN A 1 174 ? 11.557 -15.511 4.740 1.00 85.31 174 GLN A N 1
ATOM 1291 C CA . GLN A 1 174 ? 11.916 -15.894 3.373 1.00 85.31 174 GLN A CA 1
ATOM 1292 C C . GLN A 1 174 ? 13.416 -15.828 3.084 1.00 85.31 174 GLN A C 1
ATOM 1294 O O . GLN A 1 174 ? 13.820 -16.079 1.950 1.00 85.31 174 GLN A O 1
ATOM 1299 N N . GLY A 1 175 ? 14.239 -15.479 4.078 1.00 84.19 175 GLY A N 1
ATOM 1300 C CA . GLY A 1 175 ? 15.690 -15.403 3.919 1.00 84.19 175 GLY A CA 1
ATOM 1301 C C . GLY A 1 175 ? 16.139 -14.324 2.934 1.00 84.19 175 GLY A C 1
ATOM 1302 O O . GLY A 1 175 ? 17.171 -14.489 2.288 1.00 84.19 175 GLY A O 1
ATOM 1303 N N . VAL A 1 176 ? 15.360 -13.248 2.776 1.00 82.62 176 VAL A N 1
ATOM 1304 C CA . VAL A 1 176 ? 15.765 -12.119 1.929 1.00 82.62 176 VAL A CA 1
ATOM 1305 C C . VAL A 1 176 ? 16.816 -11.255 2.624 1.00 82.62 176 VAL A C 1
ATOM 1307 O O . VAL A 1 176 ? 16.983 -11.304 3.845 1.00 82.62 176 VAL A O 1
ATOM 1310 N N . ASP A 1 177 ? 17.518 -10.444 1.840 1.00 86.69 177 ASP A N 1
ATOM 1311 C CA . ASP A 1 177 ? 18.511 -9.515 2.362 1.00 86.69 177 ASP A CA 1
ATOM 1312 C C . ASP A 1 177 ? 17.885 -8.278 3.043 1.00 86.69 177 ASP A C 1
ATOM 1314 O O . ASP A 1 177 ? 16.670 -8.054 3.063 1.00 86.69 177 ASP A O 1
ATOM 1318 N N . ALA A 1 178 ? 18.748 -7.449 3.633 1.00 87.00 178 ALA A N 1
ATOM 1319 C CA . ALA A 1 178 ? 18.335 -6.229 4.318 1.00 87.00 178 ALA A CA 1
ATOM 1320 C C . ALA A 1 178 ? 17.712 -5.181 3.377 1.00 87.00 178 ALA A C 1
ATOM 1322 O O . ALA A 1 178 ? 16.914 -4.362 3.837 1.00 87.00 178 ALA A O 1
ATOM 1323 N N . ALA A 1 179 ? 18.060 -5.188 2.085 1.00 84.62 179 ALA A N 1
ATOM 1324 C CA . ALA A 1 179 ? 17.509 -4.248 1.115 1.00 84.62 179 ALA A CA 1
ATOM 1325 C C . ALA A 1 179 ? 16.050 -4.596 0.801 1.00 84.62 179 ALA A C 1
ATOM 1327 O O . ALA A 1 179 ? 15.190 -3.727 0.903 1.00 84.62 179 ALA A O 1
ATOM 1328 N N . ALA A 1 180 ? 15.758 -5.872 0.553 1.00 81.94 180 ALA A N 1
ATOM 1329 C CA . ALA A 1 180 ? 14.400 -6.363 0.351 1.00 81.94 180 ALA A CA 1
ATOM 1330 C C . ALA A 1 180 ? 13.528 -6.182 1.604 1.00 81.94 180 ALA A C 1
ATOM 1332 O O . ALA A 1 180 ? 12.364 -5.804 1.499 1.00 81.94 180 ALA A O 1
ATOM 1333 N N . LEU A 1 181 ? 14.084 -6.388 2.807 1.00 87.88 181 LEU A N 1
ATOM 1334 C CA . LEU A 1 181 ? 13.369 -6.081 4.051 1.00 87.88 181 LEU A CA 1
ATOM 1335 C C . LEU A 1 181 ? 13.039 -4.590 4.173 1.00 87.88 181 LEU A C 1
ATOM 1337 O O . LEU A 1 181 ? 11.937 -4.238 4.593 1.00 87.88 181 LEU A O 1
ATOM 1341 N N . ARG A 1 182 ? 13.988 -3.713 3.832 1.00 87.62 182 ARG A N 1
ATOM 1342 C CA . ARG A 1 182 ? 13.767 -2.265 3.849 1.00 87.62 182 ARG A CA 1
ATOM 1343 C C . ARG A 1 182 ? 12.650 -1.888 2.883 1.00 87.62 182 ARG A C 1
ATOM 1345 O O . ARG A 1 182 ? 11.727 -1.200 3.306 1.00 87.62 182 ARG A O 1
ATOM 1352 N N . ASP A 1 183 ? 12.727 -2.338 1.638 1.00 85.12 183 ASP A N 1
ATOM 1353 C CA . ASP A 1 183 ? 11.777 -1.956 0.592 1.00 85.12 183 ASP A CA 1
ATOM 1354 C C . ASP A 1 183 ? 10.367 -2.470 0.953 1.00 85.12 183 ASP A C 1
ATOM 1356 O O . ASP A 1 183 ? 9.434 -1.674 1.043 1.00 85.12 183 ASP A O 1
ATOM 1360 N N . ALA A 1 184 ? 10.257 -3.714 1.437 1.00 85.12 184 ALA A N 1
ATOM 1361 C CA . ALA A 1 184 ? 9.026 -4.267 2.005 1.00 85.12 184 ALA A CA 1
ATOM 1362 C C . ALA A 1 184 ? 8.424 -3.416 3.140 1.00 85.12 184 ALA A C 1
ATOM 1364 O O . ALA A 1 184 ? 7.208 -3.225 3.216 1.00 85.12 184 ALA A O 1
ATOM 1365 N N . VAL A 1 185 ? 9.247 -2.902 4.059 1.00 88.00 185 VAL A N 1
ATOM 1366 C CA . VAL A 1 185 ? 8.779 -2.052 5.169 1.00 88.00 185 VAL A CA 1
ATOM 1367 C C . VAL A 1 185 ? 8.372 -0.665 4.664 1.00 88.00 185 VAL A C 1
ATOM 1369 O O . VAL A 1 185 ? 7.366 -0.118 5.127 1.00 88.00 185 VAL A O 1
ATOM 1372 N N . LEU A 1 186 ? 9.115 -0.091 3.718 1.00 87.31 186 LEU A N 1
ATOM 1373 C CA . LEU A 1 186 ? 8.797 1.208 3.126 1.00 87.31 186 LEU A CA 1
ATOM 1374 C C . LEU A 1 186 ? 7.465 1.154 2.373 1.00 87.31 186 LEU A C 1
ATOM 1376 O O . LEU A 1 186 ? 6.562 1.941 2.668 1.00 87.31 186 LEU A O 1
ATOM 1380 N N . GLU A 1 187 ? 7.313 0.184 1.480 1.00 83.44 187 GLU A N 1
ATOM 1381 C CA . GLU A 1 187 ? 6.156 0.034 0.598 1.00 83.44 187 GLU A CA 1
ATOM 1382 C C . GLU A 1 187 ? 4.876 -0.305 1.347 1.00 83.44 187 GLU A C 1
ATOM 1384 O O . GLU A 1 187 ? 3.806 0.167 0.976 1.00 83.44 187 GLU A O 1
ATOM 1389 N N . SER A 1 188 ? 4.957 -1.066 2.437 1.00 79.12 188 SER A N 1
ATOM 1390 C CA . SER A 1 188 ? 3.761 -1.570 3.116 1.00 79.12 188 SER A CA 1
ATOM 1391 C C . SER A 1 188 ? 3.435 -0.828 4.424 1.00 79.12 188 SER A C 1
ATOM 1393 O O . SER A 1 188 ? 2.267 -0.571 4.748 1.00 79.12 188 SER A O 1
ATOM 1395 N N . SER A 1 189 ? 4.459 -0.419 5.185 1.00 86.25 189 SER A N 1
ATOM 1396 C CA . SER A 1 189 ? 4.289 0.218 6.499 1.00 86.25 189 SER A CA 1
ATOM 1397 C C . SER A 1 189 ? 4.433 1.734 6.438 1.00 86.25 189 SER A C 1
ATOM 1399 O O . SER A 1 189 ? 3.641 2.446 7.062 1.00 86.25 189 SER A O 1
ATOM 1401 N N . VAL A 1 190 ? 5.408 2.261 5.689 1.00 87.44 190 VAL A N 1
ATOM 1402 C CA . VAL A 1 190 ? 5.586 3.721 5.589 1.00 87.44 190 VAL A CA 1
ATOM 1403 C C . VAL A 1 190 ? 4.506 4.342 4.711 1.00 87.44 190 VAL A C 1
ATOM 1405 O O . VAL A 1 190 ? 3.921 5.350 5.111 1.00 87.44 190 VAL A O 1
ATOM 1408 N N . THR A 1 191 ? 4.138 3.717 3.592 1.00 87.62 191 THR A N 1
ATOM 1409 C CA . THR A 1 191 ? 2.999 4.178 2.773 1.00 87.62 191 THR A CA 1
ATOM 1410 C C . THR A 1 191 ? 1.707 4.272 3.590 1.00 87.62 191 THR A C 1
ATOM 1412 O O . THR A 1 191 ? 0.948 5.229 3.457 1.00 87.62 191 THR A O 1
ATOM 1415 N N . SER A 1 192 ? 1.480 3.364 4.539 1.00 90.81 192 SER A N 1
ATOM 1416 C CA . SER A 1 192 ? 0.277 3.349 5.375 1.00 90.81 192 SER A CA 1
ATOM 1417 C C . SER A 1 192 ? 0.363 4.211 6.648 1.00 90.81 192 SER A C 1
ATOM 1419 O O . SER A 1 192 ? -0.613 4.278 7.403 1.00 90.81 192 SER A O 1
ATOM 1421 N N . VAL A 1 193 ? 1.460 4.953 6.879 1.00 91.56 193 VAL A N 1
ATOM 1422 C CA . VAL A 1 193 ? 1.660 5.784 8.091 1.00 91.56 193 VAL A CA 1
ATOM 1423 C C . VAL A 1 193 ? 0.563 6.836 8.294 1.00 91.56 193 VAL A C 1
ATOM 1425 O O . VAL A 1 193 ? 0.211 7.190 9.424 1.00 91.56 193 VAL A O 1
ATOM 1428 N N . GLY A 1 194 ? -0.054 7.298 7.206 1.00 87.00 194 GLY A N 1
ATOM 1429 C CA . GLY A 1 194 ? -1.181 8.222 7.213 1.00 87.00 194 GLY A CA 1
ATOM 1430 C C . GLY A 1 194 ? -2.371 7.728 8.037 1.00 87.00 194 GLY A C 1
ATOM 1431 O O . GLY A 1 194 ? -3.109 8.539 8.603 1.00 87.00 194 GLY A O 1
ATOM 1432 N N . LEU A 1 195 ? -2.519 6.414 8.222 1.00 88.06 195 LEU A N 1
ATOM 1433 C CA . LEU A 1 195 ? -3.513 5.832 9.120 1.00 88.06 195 LEU A CA 1
ATOM 1434 C C . LEU A 1 195 ? -3.412 6.429 10.539 1.00 88.06 195 LEU A C 1
ATOM 1436 O O . LEU A 1 195 ? -4.432 6.723 11.171 1.00 88.06 195 LEU A O 1
ATOM 1440 N N . LEU A 1 196 ? -2.198 6.712 11.018 1.00 88.00 196 LEU A N 1
ATOM 1441 C CA . LEU A 1 196 ? -1.945 7.335 12.322 1.00 88.00 196 LEU A CA 1
ATOM 1442 C C . LEU A 1 196 ? -2.383 8.808 12.378 1.00 88.00 196 LEU A C 1
ATOM 1444 O O . LEU A 1 196 ? -2.702 9.318 13.458 1.00 88.00 196 LEU A O 1
ATOM 1448 N N . LEU A 1 197 ? -2.441 9.466 11.220 1.00 82.00 197 LEU A N 1
ATOM 1449 C CA . LEU A 1 197 ? -2.750 10.885 11.035 1.00 82.00 197 LEU A CA 1
ATOM 1450 C C . LEU A 1 197 ? -4.238 11.144 10.751 1.00 82.00 197 LEU A C 1
ATOM 1452 O O . LEU A 1 197 ? -4.706 12.272 10.890 1.00 82.00 197 LEU A O 1
ATOM 1456 N N . SER A 1 198 ? -5.016 10.103 10.443 1.00 76.00 198 SER A N 1
ATOM 1457 C CA . SER A 1 198 ? -6.452 10.200 10.118 1.00 76.00 198 SER A CA 1
ATOM 1458 C C . SER A 1 198 ? -7.317 10.907 11.184 1.00 76.00 198 SER A C 1
ATOM 1460 O O . SER A 1 198 ? -8.365 11.462 10.859 1.00 76.00 198 SER A O 1
ATOM 1462 N N . SER A 1 199 ? -6.890 10.967 12.455 1.00 67.56 199 SER A N 1
ATOM 1463 C CA . SER A 1 199 ? -7.579 11.769 13.486 1.00 67.56 199 SER A CA 1
ATOM 1464 C C . SER A 1 199 ? -7.390 13.275 13.355 1.00 67.56 199 SER A C 1
ATOM 1466 O O . SER A 1 199 ? -8.285 14.009 13.763 1.00 67.56 199 SER A O 1
ATOM 1468 N N . ALA A 1 200 ? -6.253 13.741 12.835 1.00 59.97 200 ALA A N 1
ATOM 1469 C CA . ALA A 1 200 ? -6.042 15.167 12.593 1.00 59.97 200 ALA A CA 1
ATOM 1470 C C . ALA A 1 200 ? -6.954 15.649 11.455 1.00 59.97 200 ALA A C 1
ATOM 1472 O O . ALA A 1 200 ? -7.631 16.661 11.594 1.00 59.97 200 ALA A O 1
ATOM 1473 N N . ALA A 1 201 ? -7.134 14.815 10.424 1.00 57.16 201 ALA A N 1
ATOM 1474 C CA . ALA A 1 201 ? -8.073 15.075 9.335 1.00 57.16 201 ALA A CA 1
ATOM 1475 C C . ALA A 1 201 ? -9.543 15.216 9.793 1.00 57.16 201 ALA A C 1
ATOM 1477 O O . ALA A 1 201 ? -10.307 15.923 9.139 1.00 57.16 201 ALA A O 1
ATOM 1478 N N . ARG A 1 202 ? -9.952 14.594 10.917 1.00 59.59 202 ARG A N 1
ATOM 1479 C CA . ARG A 1 202 ? -11.284 14.831 11.515 1.00 59.59 202 ARG A CA 1
ATOM 1480 C C . ARG A 1 202 ? -11.445 16.253 12.059 1.00 59.59 202 ARG A C 1
ATOM 1482 O O . ARG A 1 202 ? -12.561 16.757 12.044 1.00 59.59 202 ARG A O 1
ATOM 1489 N N . ARG A 1 203 ? -10.369 16.862 12.569 1.00 53.69 203 ARG A N 1
ATOM 1490 C CA . ARG A 1 203 ? -10.381 18.228 13.119 1.00 53.69 203 ARG A CA 1
ATOM 1491 C C . ARG A 1 203 ? -10.292 19.268 12.003 1.00 53.69 203 ARG A C 1
ATOM 1493 O O . ARG A 1 203 ? -11.118 20.168 11.965 1.00 53.69 203 ARG A O 1
ATOM 1500 N N . ASP A 1 204 ? -9.418 19.060 11.019 1.00 52.72 204 ASP A N 1
ATOM 1501 C CA . ASP A 1 204 ? -9.264 19.978 9.876 1.00 52.72 204 ASP A CA 1
ATOM 1502 C C . ASP A 1 204 ? -10.528 20.063 9.000 1.00 52.72 204 ASP A C 1
ATOM 1504 O O . ASP A 1 204 ? -10.839 21.113 8.442 1.00 52.72 204 ASP A O 1
ATOM 1508 N N . ALA A 1 205 ? -11.285 18.962 8.880 1.00 52.19 205 ALA A N 1
ATOM 1509 C CA . ALA A 1 205 ? -12.580 18.960 8.193 1.00 52.19 205 ALA A CA 1
ATOM 1510 C C . ALA A 1 205 ? -13.642 19.821 8.904 1.00 52.19 205 ALA A C 1
ATOM 1512 O O . ALA A 1 205 ? -14.605 20.234 8.264 1.00 52.19 205 ALA A O 1
ATOM 1513 N N . PHE A 1 206 ? -13.461 20.085 10.201 1.00 51.38 206 PHE A N 1
ATOM 1514 C CA . PHE A 1 206 ? -14.330 20.937 11.012 1.00 51.38 206 PHE A CA 1
ATOM 1515 C C . PHE A 1 206 ? -13.828 22.386 11.111 1.00 51.38 206 PHE A C 1
ATOM 1517 O O . PHE A 1 206 ? -14.647 23.291 11.223 1.00 51.38 206 PHE A O 1
ATOM 1524 N N . GLU A 1 207 ? -12.512 22.618 11.053 1.00 51.91 207 GLU A N 1
ATOM 1525 C CA . GLU A 1 207 ? -11.910 23.930 11.355 1.00 51.91 207 GLU A CA 1
ATOM 1526 C C . GLU A 1 207 ? -11.394 24.702 10.126 1.00 51.91 207 GLU A C 1
ATOM 1528 O O . GLU A 1 207 ? -10.938 25.834 10.261 1.00 51.91 207 GLU A O 1
ATOM 1533 N N . GLY A 1 208 ? -11.462 24.143 8.912 1.00 49.03 208 GLY A N 1
ATOM 1534 C CA . GLY A 1 208 ? -11.159 24.872 7.667 1.00 49.03 208 GLY A CA 1
ATOM 1535 C C . GLY A 1 208 ? -9.686 25.271 7.457 1.00 49.03 208 GLY A C 1
ATOM 1536 O O . GLY A 1 208 ? -9.342 25.764 6.384 1.00 49.03 208 GLY A O 1
ATOM 1537 N N . GLY A 1 209 ? -8.803 25.025 8.428 1.00 49.66 209 GLY A N 1
ATOM 1538 C CA . GLY A 1 209 ? -7.360 25.256 8.342 1.00 49.66 209 GLY A CA 1
ATOM 1539 C C . GLY A 1 209 ? -6.603 23.994 7.923 1.00 49.66 209 GLY A C 1
ATOM 1540 O O . GLY A 1 209 ? -6.820 22.916 8.464 1.00 49.66 209 GLY A O 1
ATOM 1541 N N . ALA A 1 210 ? -5.710 24.102 6.942 1.00 45.91 210 ALA A N 1
ATOM 1542 C CA . ALA A 1 210 ? -4.908 22.981 6.457 1.00 45.91 210 ALA A CA 1
ATOM 1543 C C . ALA A 1 210 ? -3.531 22.905 7.144 1.00 45.91 210 ALA A C 1
ATOM 1545 O O . ALA A 1 210 ? -2.828 23.912 7.194 1.00 45.91 210 ALA A O 1
ATOM 1546 N N . PRO A 1 211 ? -3.047 21.683 7.437 1.00 56.25 211 PRO A N 1
ATOM 1547 C CA . PRO A 1 211 ? -1.636 21.346 7.300 1.00 56.25 211 PRO A CA 1
ATOM 1548 C C . PRO A 1 211 ? -1.483 20.137 6.361 1.00 56.25 211 PRO A C 1
ATOM 1550 O O . PRO A 1 211 ? -0.814 19.153 6.659 1.00 56.25 211 PRO A O 1
ATOM 1553 N N . THR A 1 212 ? -2.127 20.173 5.189 1.00 52.88 212 THR A N 1
ATOM 1554 C CA . THR A 1 212 ? -2.081 19.046 4.236 1.00 52.88 212 THR A CA 1
ATOM 1555 C C . THR A 1 212 ? -0.737 18.925 3.519 1.00 52.88 212 THR A C 1
ATOM 1557 O O . THR A 1 212 ? -0.322 17.819 3.184 1.00 52.88 212 THR A O 1
ATOM 1560 N N . ALA A 1 213 ? -0.034 20.047 3.343 1.00 52.75 213 ALA A N 1
ATOM 1561 C CA . ALA A 1 213 ? 1.335 20.061 2.840 1.00 52.75 213 ALA A CA 1
ATOM 1562 C C . ALA A 1 213 ? 2.310 19.421 3.840 1.00 52.75 213 ALA A C 1
ATOM 1564 O O . ALA A 1 213 ? 3.240 18.751 3.420 1.00 52.75 213 ALA A O 1
ATOM 1565 N N . LEU A 1 214 ? 2.060 19.545 5.151 1.00 55.16 214 LEU A N 1
ATOM 1566 C CA . LEU A 1 214 ? 2.925 18.982 6.189 1.00 55.16 214 LEU A CA 1
ATOM 1567 C C . LEU A 1 214 ? 2.855 17.453 6.227 1.00 55.16 214 LEU A C 1
ATOM 1569 O O . LEU A 1 214 ? 3.883 16.812 6.361 1.00 55.16 214 LEU A O 1
ATOM 1573 N N . TYR A 1 215 ? 1.676 16.843 6.068 1.00 54.97 215 TYR A N 1
ATOM 1574 C CA . TYR A 1 215 ? 1.564 15.378 6.073 1.00 54.97 215 TYR A CA 1
ATOM 1575 C C . TYR A 1 215 ? 2.131 14.732 4.807 1.00 54.97 215 TYR A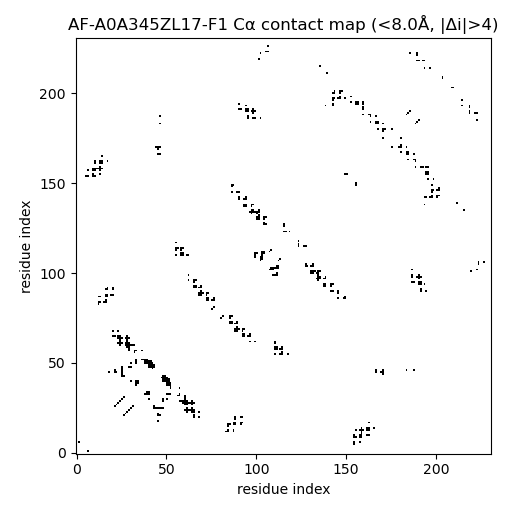 C 1
ATOM 1577 O O . TYR A 1 215 ? 2.797 13.704 4.902 1.00 54.97 215 TYR A O 1
ATOM 1585 N N . ALA A 1 216 ? 1.925 15.360 3.646 1.00 53.88 216 ALA A N 1
ATOM 1586 C CA . ALA A 1 216 ? 2.571 14.945 2.404 1.00 53.88 216 ALA A CA 1
ATOM 1587 C C . ALA A 1 216 ? 4.091 15.160 2.471 1.00 53.88 216 ALA A C 1
ATOM 1589 O O . ALA A 1 216 ? 4.838 14.277 2.069 1.00 53.88 216 ALA A O 1
ATOM 1590 N N . ALA A 1 217 ? 4.553 16.274 3.050 1.00 56.91 217 ALA A N 1
ATOM 1591 C CA . ALA A 1 217 ? 5.973 16.553 3.243 1.00 56.91 217 ALA A CA 1
ATOM 1592 C C . ALA A 1 217 ? 6.621 15.636 4.283 1.00 56.91 217 ALA A C 1
ATOM 1594 O O . ALA A 1 217 ? 7.755 15.246 4.081 1.00 56.91 217 ALA A O 1
ATOM 1595 N N . VAL A 1 218 ? 5.934 15.248 5.362 1.00 60.75 218 VAL A N 1
ATOM 1596 C CA . VAL A 1 218 ? 6.454 14.293 6.358 1.00 60.75 218 VAL A CA 1
ATOM 1597 C C . VAL A 1 218 ? 6.492 12.881 5.781 1.00 60.75 218 VAL A C 1
ATOM 1599 O O . VAL A 1 218 ? 7.477 12.183 5.983 1.00 60.75 218 VAL A O 1
ATOM 1602 N N . GLY A 1 219 ? 5.465 12.470 5.031 1.00 55.34 219 GLY A N 1
ATOM 1603 C CA . GLY A 1 219 ? 5.474 11.199 4.305 1.00 55.34 219 GLY A CA 1
ATOM 1604 C C . GLY A 1 219 ? 6.591 11.154 3.261 1.00 55.34 219 GLY A C 1
ATOM 1605 O O . GLY A 1 219 ? 7.408 10.241 3.285 1.00 55.34 219 GLY A O 1
ATOM 1606 N N . ALA A 1 220 ? 6.692 12.181 2.415 1.00 58.16 220 ALA A N 1
ATOM 1607 C CA . ALA A 1 220 ? 7.761 12.308 1.430 1.00 58.16 220 ALA A CA 1
ATOM 1608 C C . ALA A 1 220 ? 9.140 12.417 2.093 1.00 58.16 220 ALA A C 1
ATOM 1610 O O . ALA A 1 220 ? 10.058 11.742 1.663 1.00 58.16 220 ALA A O 1
ATOM 1611 N N . ALA A 1 221 ? 9.300 13.189 3.171 1.00 59.12 221 ALA A N 1
ATOM 1612 C CA . ALA A 1 221 ? 10.566 13.310 3.890 1.00 59.12 221 ALA A CA 1
ATOM 1613 C C . ALA A 1 221 ? 10.962 12.009 4.594 1.00 59.12 221 ALA A C 1
ATOM 1615 O O . ALA A 1 221 ? 12.145 11.710 4.637 1.00 59.12 221 ALA A O 1
ATOM 1616 N N . LEU A 1 222 ? 10.016 11.217 5.111 1.00 57.38 222 LEU A N 1
ATOM 1617 C CA . LEU A 1 222 ? 10.305 9.883 5.648 1.00 57.38 222 LEU A CA 1
ATOM 1618 C C . LEU A 1 222 ? 10.731 8.922 4.536 1.00 57.38 222 LEU A C 1
ATOM 1620 O O . LEU A 1 222 ? 11.720 8.218 4.702 1.00 57.38 222 LEU A O 1
ATOM 1624 N N . LEU A 1 223 ? 10.034 8.931 3.397 1.00 55.06 223 LEU A N 1
ATOM 1625 C CA . LEU A 1 223 ? 10.398 8.121 2.231 1.00 55.06 223 LEU A CA 1
ATOM 1626 C C . LEU A 1 223 ? 11.769 8.528 1.665 1.00 55.06 223 LEU A C 1
ATOM 1628 O O . LEU A 1 223 ? 12.588 7.667 1.368 1.00 55.06 223 LEU A O 1
ATOM 1632 N N . ILE A 1 224 ? 12.054 9.830 1.593 1.00 57.47 224 ILE A N 1
ATOM 1633 C CA . ILE A 1 224 ? 13.324 10.391 1.117 1.00 57.47 224 ILE A CA 1
ATOM 1634 C C . ILE A 1 224 ? 14.449 10.128 2.125 1.00 57.47 224 ILE A C 1
ATOM 1636 O O . ILE A 1 224 ? 15.509 9.663 1.732 1.00 57.47 224 ILE A O 1
ATOM 1640 N N . ALA A 1 225 ? 14.249 10.374 3.422 1.00 52.47 225 ALA A N 1
ATOM 1641 C CA . ALA A 1 225 ? 15.283 10.165 4.439 1.00 52.47 225 ALA A CA 1
ATOM 1642 C C . ALA A 1 225 ? 15.643 8.682 4.609 1.00 52.47 225 ALA A C 1
ATOM 1644 O O . ALA A 1 225 ? 16.806 8.357 4.832 1.00 52.47 225 ALA A O 1
ATOM 1645 N N . LEU A 1 226 ? 14.665 7.779 4.478 1.00 52.84 226 LEU A N 1
ATOM 1646 C CA . LEU A 1 226 ? 14.900 6.336 4.547 1.00 52.84 226 LEU A CA 1
ATOM 1647 C C . LEU A 1 226 ? 15.389 5.749 3.212 1.00 52.84 226 LEU A C 1
ATOM 1649 O O . LEU A 1 226 ? 16.106 4.752 3.225 1.00 52.84 226 LEU A O 1
ATOM 1653 N N . GLY A 1 227 ? 15.039 6.367 2.078 1.00 46.50 227 GLY A N 1
ATOM 1654 C CA . GLY A 1 227 ? 15.501 5.975 0.743 1.00 46.50 227 GLY A CA 1
ATOM 1655 C C . GLY A 1 227 ? 16.910 6.475 0.396 1.00 46.50 227 GLY A C 1
ATOM 1656 O O . GLY A 1 227 ? 17.671 5.746 -0.230 1.00 46.50 227 GLY A O 1
ATOM 1657 N N . LEU A 1 228 ? 17.289 7.681 0.837 1.00 46.91 228 LEU A N 1
ATOM 1658 C CA . LEU A 1 228 ? 18.601 8.298 0.573 1.00 46.91 228 LEU A CA 1
ATOM 1659 C C . LEU A 1 228 ? 19.681 7.943 1.605 1.00 46.91 228 LEU A C 1
ATOM 1661 O O . LEU A 1 228 ? 20.853 8.214 1.370 1.00 46.91 228 LEU A O 1
ATOM 1665 N N . GLY A 1 229 ? 19.323 7.347 2.746 1.00 40.31 229 GLY A N 1
ATOM 1666 C CA . GLY A 1 229 ? 20.278 7.007 3.809 1.00 40.31 229 GLY A CA 1
ATOM 1667 C C . GLY A 1 229 ? 21.287 5.901 3.466 1.00 40.31 229 GLY A C 1
ATOM 1668 O O . GLY A 1 229 ? 22.098 5.560 4.322 1.00 40.31 229 GLY A O 1
ATOM 1669 N N . VAL A 1 230 ? 21.228 5.314 2.263 1.00 41.34 230 VAL A N 1
ATOM 1670 C CA . VAL A 1 230 ? 22.107 4.214 1.822 1.00 41.34 230 VAL A CA 1
ATOM 1671 C C . VAL A 1 230 ? 22.373 4.291 0.305 1.00 41.34 230 VAL A C 1
ATOM 1673 O O . VAL A 1 230 ? 22.146 3.320 -0.419 1.00 41.34 230 VAL A O 1
ATOM 1676 N N . ALA A 1 231 ? 22.800 5.459 -0.182 1.00 37.03 231 ALA A N 1
ATOM 1677 C CA . ALA A 1 231 ? 23.559 5.557 -1.432 1.00 37.03 231 ALA A CA 1
ATOM 1678 C C . ALA A 1 231 ? 25.058 5.561 -1.112 1.00 37.03 231 ALA A C 1
ATOM 1680 O O . ALA A 1 231 ?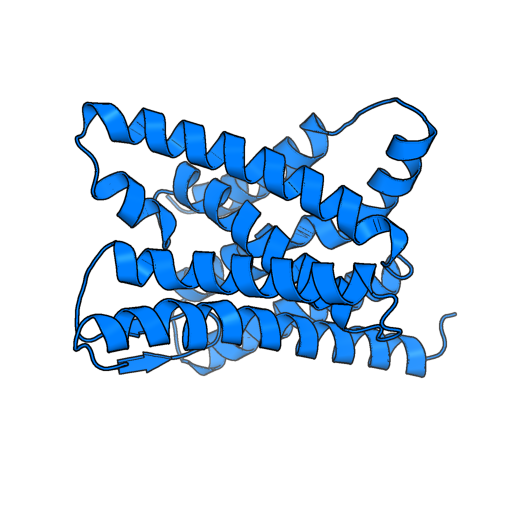 25.439 6.269 -0.150 1.00 37.03 231 ALA A O 1
#

Foldseek 3Di:
DDDPVLLVVLLVLLQVLLVQLLCLQFCQQLVVVLVVVVWDFPDTFSQDTDTPDDDLRSQVRRLVSLVVQLVVLLVCVVVVPPDLNSLSNNLQSQLLSLLQLQLCLPLCDGNVSSVLVVDDPVCSNVSSVVSLVSSLVSNLVSLLSSLVSDDDLSSLVSSLVSSLVVQLVRQVVVVDDPVSSLVSSLSRRLSSCSSNVSPVSVVCVVVVDDPSVVVSCVSSCVSCCSSVVPD

Mean predicted aligned err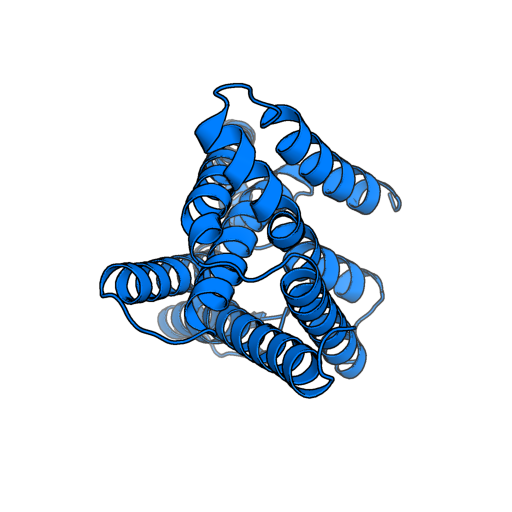or: 6.63 Å

pLDDT: mean 86.9, std 14.98, range [37.03, 98.56]

Radius of gyration: 17.35 Å; Cα contacts (8 Å, |Δi|>4): 331; chains: 1; bounding box: 47×44×55 Å